Protein AF-A0A453MSU0-F1 (afdb_monomer_lite)

Foldseek 3Di:
DDDDDDDDDDDDDDDDDDDDDDDPPQDQLVVQPDLVSVVVSCVVQLADCVLADPVLSVLLNVVCVVVSHDQCPFAPSPPHNVVSNVLSSVLSVLVVCLVCVVPDPPCDLVNLVVSLVSLVVVVVSPGPCVVSNVSSVVVNLVVLQDDPPPGRPPVNVVVVVVVVVVVVVVVVVVVVVVVVVVVVVVVVVVVVVVVVVVVVVVVVVVVVVVPDDD

Secondary structure (DSSP, 8-state):
----------------------PPP---GGG--SHHHHHHHHHHTT--GGGS-HHHHHHHHHHHHHHTS-TTTTS-TT--HHHHHHHHHHHHHHHHHHHHTTT-TT--HHHHHHHHHHHHHHHHTT---HHHHHHHHHHHHHHHSS-BTTB--HHHHHHHHHHHHHHHHHHHHHHHHHHHHHHHHHHHHHHHHHHHHHHHHHHHHHHHHHTS--

Organism: Aegilops tauschii subsp. strangulata (NCBI:txid200361)

Structure (mmCIF, N/CA/C/O backbone):
data_AF-A0A453MSU0-F1
#
_entry.id   AF-A0A453MSU0-F1
#
loop_
_atom_site.group_PDB
_atom_site.id
_atom_site.type_symbol
_atom_site.label_atom_id
_atom_site.label_alt_id
_atom_site.label_comp_id
_atom_site.label_asym_id
_atom_site.label_entity_id
_atom_site.label_seq_id
_atom_site.pdbx_PDB_ins_code
_atom_site.Cartn_x
_atom_site.Cartn_y
_atom_site.Cartn_z
_atom_site.occupancy
_atom_site.B_iso_or_equiv
_atom_site.auth_seq_id
_atom_site.auth_comp_id
_atom_site.auth_asym_id
_atom_site.auth_atom_id
_atom_site.pdbx_PDB_model_num
ATOM 1 N N . ALA A 1 1 ? 19.421 12.580 -71.630 1.00 36.84 1 ALA A N 1
ATOM 2 C CA . ALA A 1 1 ? 19.281 13.592 -70.571 1.00 36.84 1 ALA A CA 1
ATOM 3 C C . ALA A 1 1 ? 17.806 13.932 -70.443 1.00 36.84 1 ALA A C 1
ATOM 5 O O . ALA A 1 1 ? 17.186 14.171 -71.469 1.00 36.84 1 ALA A O 1
ATOM 6 N N . SER A 1 2 ? 17.332 13.944 -69.198 1.00 42.94 2 SER A N 1
ATOM 7 C CA . SER A 1 2 ? 16.026 14.381 -68.689 1.00 42.94 2 SER A CA 1
ATOM 8 C C . SER A 1 2 ? 14.796 13.513 -68.961 1.00 42.94 2 SER A C 1
ATOM 10 O O . SER A 1 2 ? 14.215 13.534 -70.042 1.00 42.94 2 SER A O 1
ATOM 12 N N . ASP A 1 3 ? 14.384 12.841 -67.887 1.00 42.47 3 ASP A N 1
ATOM 13 C CA . ASP A 1 3 ? 13.002 12.521 -67.536 1.00 42.47 3 ASP A CA 1
ATOM 14 C C . ASP A 1 3 ? 12.136 13.797 -67.4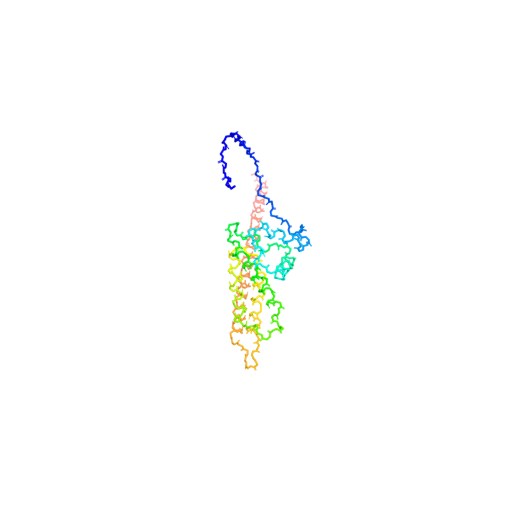83 1.00 42.47 3 ASP A C 1
ATOM 16 O O . ASP A 1 3 ? 12.653 14.873 -67.157 1.00 42.47 3 ASP A O 1
ATOM 20 N N . ASN A 1 4 ? 10.834 13.690 -67.773 1.00 44.12 4 ASN A N 1
ATOM 21 C CA . ASN A 1 4 ? 9.792 13.839 -66.747 1.00 44.12 4 ASN A CA 1
ATOM 22 C C . ASN A 1 4 ? 8.379 13.555 -67.295 1.00 44.12 4 ASN A C 1
ATOM 24 O O . ASN A 1 4 ? 8.027 13.935 -68.412 1.00 44.12 4 ASN A O 1
ATOM 28 N N . ASP A 1 5 ? 7.604 12.921 -66.421 1.00 47.19 5 ASP A N 1
ATOM 29 C CA . ASP A 1 5 ? 6.226 12.457 -66.502 1.00 47.19 5 ASP A CA 1
ATOM 30 C C . ASP A 1 5 ? 5.172 13.501 -66.882 1.00 47.19 5 ASP A C 1
ATOM 32 O O . ASP A 1 5 ? 5.187 14.640 -66.411 1.00 47.19 5 ASP A O 1
ATOM 36 N N . SER A 1 6 ? 4.145 13.030 -67.591 1.00 51.00 6 SER A N 1
ATOM 37 C CA . SER A 1 6 ? 2.760 13.399 -67.297 1.00 51.00 6 SER A CA 1
ATOM 38 C C . SER A 1 6 ? 1.819 12.395 -67.960 1.00 51.00 6 SER A C 1
ATOM 40 O O . SER A 1 6 ? 1.733 12.336 -69.185 1.00 51.00 6 SER A O 1
ATOM 42 N N . ASN A 1 7 ? 1.120 11.594 -67.157 1.00 44.50 7 ASN A N 1
ATOM 43 C CA . ASN A 1 7 ? -0.242 11.218 -67.498 1.00 44.50 7 ASN A CA 1
ATOM 44 C C . ASN A 1 7 ? -1.050 10.895 -66.247 1.00 44.50 7 ASN A C 1
ATOM 46 O O . ASN A 1 7 ? -0.583 10.296 -65.282 1.00 44.50 7 ASN A O 1
ATOM 50 N N . ASP A 1 8 ? -2.268 11.383 -66.332 1.00 42.88 8 ASP A N 1
ATOM 51 C CA . ASP A 1 8 ? -3.233 11.656 -65.293 1.00 42.88 8 ASP A CA 1
ATOM 52 C C . ASP A 1 8 ? -4.366 10.610 -65.362 1.00 42.88 8 ASP A C 1
ATOM 54 O O . ASP A 1 8 ? -4.527 9.937 -66.382 1.00 42.88 8 ASP A O 1
ATOM 58 N N . LEU A 1 9 ? -5.181 10.554 -64.305 1.00 39.19 9 LEU A N 1
ATOM 59 C CA . LEU A 1 9 ? -6.472 9.851 -64.170 1.00 39.19 9 LEU A CA 1
ATOM 60 C C . LEU A 1 9 ? -6.507 8.306 -64.126 1.00 39.19 9 LEU A C 1
ATOM 62 O O . LEU A 1 9 ? -6.313 7.624 -65.126 1.00 39.19 9 LEU A O 1
ATOM 66 N N . PHE A 1 10 ? -7.000 7.760 -63.005 1.00 30.97 10 PHE A N 1
ATOM 67 C CA . PHE A 1 10 ? -8.407 7.324 -62.910 1.00 30.97 10 PHE A CA 1
ATOM 68 C C . PHE A 1 10 ? -8.841 7.093 -61.447 1.00 30.97 10 PHE A C 1
ATOM 70 O O . PHE A 1 10 ? -8.066 6.639 -60.610 1.00 30.97 10 PHE A O 1
ATOM 77 N N . SER A 1 11 ? -10.087 7.477 -61.172 1.00 45.53 11 SER A N 1
ATOM 78 C CA . SER A 1 11 ? -10.782 7.525 -59.879 1.00 45.53 11 SER A CA 1
ATOM 79 C C . SER A 1 11 ? -11.294 6.163 -59.373 1.00 45.53 11 SER A C 1
ATOM 81 O O . SER A 1 11 ? -11.259 5.178 -60.102 1.00 45.53 11 SER A O 1
ATOM 83 N N . GLU A 1 12 ? -11.921 6.223 -58.183 1.00 37.84 12 GLU A N 1
ATOM 84 C CA . GLU A 1 12 ? -12.888 5.278 -57.571 1.00 37.84 12 GLU A CA 1
ATOM 85 C C . GLU A 1 12 ? -12.233 4.262 -56.604 1.00 37.84 12 GLU A C 1
ATOM 87 O O . GLU A 1 12 ? -11.226 3.649 -56.917 1.00 37.84 12 GLU A O 1
ATOM 92 N N . GLU A 1 13 ? -12.646 4.078 -55.345 1.00 33.84 13 GLU A N 1
ATOM 93 C CA . GLU A 1 13 ? -13.989 4.109 -54.765 1.00 33.84 13 GLU A CA 1
ATOM 94 C C . GLU A 1 13 ? -13.905 4.262 -53.227 1.00 33.84 13 GLU A C 1
ATOM 96 O O . GLU A 1 13 ? -13.043 3.681 -52.563 1.00 33.84 13 GLU A O 1
ATOM 101 N N . ALA A 1 14 ? -14.830 5.024 -52.641 1.00 45.12 14 ALA A N 1
ATOM 102 C CA . ALA A 1 14 ? -15.069 5.034 -51.205 1.00 45.12 14 ALA A CA 1
ATOM 103 C C . ALA A 1 14 ? -15.969 3.848 -50.829 1.00 45.12 14 ALA A C 1
ATOM 105 O O . ALA A 1 14 ? -17.118 3.793 -51.260 1.00 45.12 14 ALA A O 1
ATOM 106 N N . VAL A 1 15 ? -15.495 2.952 -49.958 1.00 41.91 15 VAL A N 1
ATOM 107 C CA . VAL A 1 15 ? -16.360 1.987 -49.265 1.00 41.91 15 VAL A CA 1
ATOM 108 C C . VAL A 1 15 ? -16.242 2.192 -47.763 1.00 41.91 15 VAL A C 1
ATOM 110 O O . VAL A 1 15 ? -15.296 1.779 -47.096 1.00 41.91 15 VAL A O 1
ATOM 113 N N . ASN A 1 16 ? -17.265 2.862 -47.247 1.00 46.34 16 ASN A N 1
ATOM 114 C CA . ASN A 1 16 ? -17.670 2.851 -45.856 1.00 46.34 16 ASN A CA 1
ATOM 115 C C . ASN A 1 16 ? -18.012 1.409 -45.437 1.00 46.34 16 ASN A C 1
ATOM 117 O O . ASN A 1 16 ? -18.977 0.831 -45.934 1.00 46.34 16 ASN A O 1
ATOM 121 N N . GLY A 1 17 ? -17.246 0.848 -44.505 1.00 32.44 17 GLY A N 1
ATOM 122 C CA . GLY A 1 17 ? -17.541 -0.419 -43.843 1.00 32.44 17 GLY A CA 1
ATOM 123 C C . GLY A 1 17 ? -17.423 -0.234 -42.340 1.00 32.44 17 GLY A C 1
ATOM 124 O O . GLY A 1 17 ? -16.346 -0.382 -41.771 1.00 32.44 17 GLY A O 1
ATOM 125 N N . GLY A 1 18 ? -18.524 0.148 -41.699 1.00 36.41 18 GLY A N 1
ATOM 126 C CA . GLY A 1 18 ? -18.584 0.202 -40.248 1.00 36.41 18 GLY A CA 1
ATOM 127 C C . GLY A 1 18 ? -18.522 -1.180 -39.584 1.00 36.41 18 GLY A C 1
ATOM 128 O O . GLY A 1 18 ? -18.573 -2.227 -40.228 1.00 36.41 18 GLY A O 1
ATOM 129 N N . ILE A 1 19 ? -18.629 -1.098 -38.255 1.00 37.41 19 ILE A N 1
ATOM 130 C CA . ILE A 1 19 ? -19.132 -2.087 -37.288 1.00 37.41 19 ILE A CA 1
ATOM 131 C C . ILE A 1 19 ? -18.051 -2.800 -36.420 1.00 37.41 19 ILE A C 1
ATOM 133 O O . ILE A 1 19 ? -17.268 -3.618 -36.889 1.00 37.41 19 ILE A O 1
ATOM 137 N N . ARG A 1 20 ? -18.206 -2.570 -35.095 1.00 38.78 20 ARG A N 1
ATOM 138 C CA . ARG A 1 20 ? -17.799 -3.327 -33.872 1.00 38.78 20 ARG A CA 1
ATOM 139 C C . ARG A 1 20 ? -16.424 -3.008 -33.273 1.00 38.78 20 ARG A C 1
ATOM 141 O O . ARG A 1 20 ? -15.405 -3.258 -33.887 1.00 38.78 20 ARG A O 1
ATOM 148 N N . SER A 1 21 ? -16.321 -2.368 -32.103 1.00 47.69 21 SER A N 1
ATOM 149 C CA . SER A 1 21 ? -16.790 -2.767 -30.753 1.00 47.69 21 SER A CA 1
ATOM 150 C C . SER A 1 21 ? -16.050 -3.972 -30.174 1.00 47.69 21 SER A C 1
ATOM 152 O O . SER A 1 21 ? -16.497 -5.100 -30.324 1.00 47.69 21 SER A O 1
ATOM 154 N N . ALA A 1 22 ? -14.982 -3.695 -29.436 1.00 38.97 22 ALA A N 1
ATOM 155 C CA . ALA A 1 22 ? -14.763 -4.085 -28.044 1.00 38.97 22 ALA A CA 1
ATOM 156 C C . ALA A 1 22 ? -13.406 -3.483 -27.671 1.00 38.97 22 ALA A C 1
ATOM 158 O O . ALA A 1 22 ? -12.448 -3.634 -28.423 1.00 38.97 22 ALA A O 1
ATOM 159 N N . ALA A 1 23 ? -13.308 -2.754 -26.558 1.00 47.59 23 ALA A N 1
ATOM 160 C CA . ALA A 1 23 ? -11.991 -2.592 -25.960 1.00 47.59 23 ALA A CA 1
ATOM 161 C C . ALA A 1 23 ? -11.496 -4.015 -25.700 1.00 47.59 23 ALA A C 1
ATOM 163 O O . ALA A 1 23 ? -12.200 -4.756 -25.009 1.00 47.59 23 ALA A O 1
ATOM 164 N N . ASP A 1 24 ? -10.377 -4.405 -26.314 1.00 51.38 24 ASP A N 1
ATOM 165 C CA . ASP A 1 24 ? -9.758 -5.687 -26.001 1.00 51.38 24 ASP A CA 1
ATOM 166 C C . ASP A 1 24 ? -9.676 -5.773 -24.472 1.00 51.38 24 ASP A C 1
ATOM 168 O O . ASP A 1 24 ? -9.248 -4.798 -23.833 1.00 51.38 24 ASP A O 1
ATOM 172 N N . PRO A 1 25 ? -10.184 -6.853 -23.853 1.00 56.47 25 PRO A N 1
ATOM 173 C CA . PRO A 1 25 ? -10.025 -7.014 -22.423 1.00 56.47 25 PRO A CA 1
ATOM 174 C C . PRO A 1 25 ? -8.527 -6.944 -22.135 1.00 56.47 25 PRO A C 1
ATOM 176 O O . PRO A 1 25 ? -7.750 -7.631 -22.801 1.00 56.47 25 PRO A O 1
ATOM 179 N N . ASP A 1 26 ? -8.130 -6.089 -21.182 1.00 63.00 26 ASP A N 1
ATOM 180 C CA . ASP A 1 26 ? -6.733 -6.019 -20.743 1.00 63.00 26 ASP A CA 1
ATOM 181 C C . ASP A 1 26 ? -6.215 -7.450 -20.572 1.00 63.00 26 ASP A C 1
ATOM 183 O O . ASP A 1 26 ? -6.891 -8.250 -19.905 1.00 63.00 26 ASP A O 1
ATOM 187 N N . PRO A 1 27 ? -5.058 -7.793 -21.160 1.00 67.50 27 PRO A N 1
ATOM 188 C CA . PRO A 1 27 ? -4.556 -9.149 -21.097 1.00 67.50 27 PRO A CA 1
ATOM 189 C C . PRO A 1 27 ? -4.430 -9.570 -19.635 1.00 67.50 27 PRO A C 1
ATOM 191 O O . PRO A 1 27 ? -3.875 -8.846 -18.804 1.00 67.50 27 PRO A O 1
ATOM 194 N N . ASP A 1 28 ? -4.959 -10.749 -19.317 1.00 81.31 28 ASP A N 1
ATOM 195 C CA . ASP A 1 28 ? -4.748 -11.356 -18.011 1.00 81.31 28 ASP A CA 1
ATOM 196 C C . ASP A 1 28 ? -3.244 -11.587 -17.807 1.00 81.31 28 ASP A C 1
ATOM 198 O O . ASP A 1 28 ? -2.549 -12.096 -18.693 1.00 81.31 28 ASP A O 1
ATOM 202 N N . PHE A 1 29 ? -2.723 -11.206 -16.640 1.00 84.88 29 PHE A N 1
ATOM 203 C CA . PHE A 1 29 ? -1.304 -11.371 -16.343 1.00 84.88 29 PHE A CA 1
ATOM 204 C C . PHE A 1 29 ? -0.902 -12.853 -16.372 1.00 84.88 29 PHE A C 1
ATOM 206 O O . PHE A 1 29 ? 0.200 -13.179 -16.815 1.00 84.88 29 PHE A O 1
ATOM 213 N N . ASP A 1 30 ? -1.809 -13.761 -16.001 1.00 83.06 30 ASP A N 1
ATOM 214 C CA . ASP A 1 30 ? -1.561 -15.208 -16.014 1.00 83.06 30 ASP A CA 1
ATOM 215 C C . ASP A 1 30 ? -1.368 -15.781 -17.434 1.00 83.06 30 ASP A C 1
ATOM 217 O O . ASP A 1 30 ? -0.721 -16.824 -17.612 1.00 83.06 30 ASP A O 1
ATOM 221 N N . ALA A 1 31 ? -1.842 -15.078 -18.471 1.00 82.12 31 ALA A N 1
ATOM 222 C CA . ALA A 1 31 ? -1.574 -15.422 -19.868 1.00 82.12 31 ALA A CA 1
ATOM 223 C C . ALA A 1 31 ? -0.134 -15.064 -20.296 1.00 82.12 31 ALA A C 1
ATOM 225 O O . ALA A 1 31 ? 0.406 -15.630 -21.251 1.00 82.12 31 ALA A O 1
ATOM 226 N N . VAL A 1 32 ? 0.537 -14.169 -19.566 1.00 84.88 32 VAL A N 1
ATOM 227 C CA . VAL A 1 32 ? 1.852 -13.618 -19.909 1.00 84.88 32 VAL A CA 1
ATOM 228 C C . VAL A 1 32 ? 2.958 -14.316 -19.116 1.00 84.88 32 VAL A C 1
ATOM 230 O O . VAL A 1 32 ? 3.567 -13.778 -18.196 1.00 84.88 32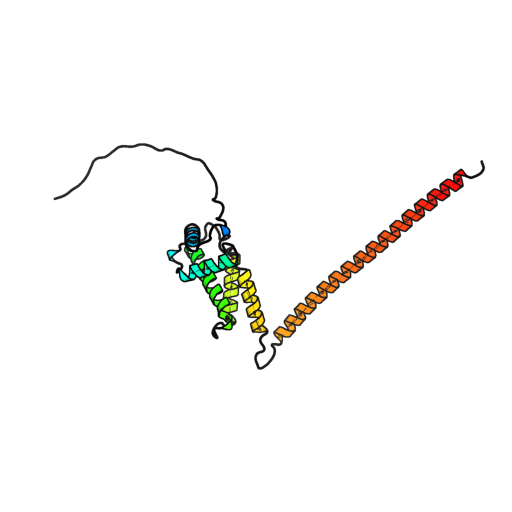 VAL A O 1
ATOM 233 N N . LYS A 1 33 ? 3.259 -15.556 -19.516 1.00 83.56 33 LYS A N 1
ATOM 234 C CA . LYS A 1 33 ? 4.210 -16.435 -18.802 1.00 83.56 33 LYS A CA 1
ATOM 235 C C . LYS A 1 33 ? 5.688 -16.184 -19.107 1.00 83.56 33 LYS A C 1
ATOM 237 O O . LYS A 1 33 ? 6.561 -16.761 -18.462 1.00 83.56 33 LYS A O 1
ATOM 242 N N . THR A 1 34 ? 5.994 -15.383 -20.127 1.00 89.38 34 THR A N 1
ATOM 243 C CA . THR A 1 34 ? 7.373 -15.155 -20.574 1.00 89.38 34 THR A CA 1
ATOM 244 C C . THR A 1 34 ? 7.683 -13.674 -20.648 1.00 89.38 34 THR A C 1
ATOM 246 O O . THR A 1 34 ? 6.832 -12.864 -21.007 1.00 89.38 34 THR A O 1
ATOM 249 N N . PHE A 1 35 ? 8.945 -13.320 -20.405 1.00 89.12 35 PHE A N 1
ATOM 250 C CA . PHE A 1 35 ? 9.399 -11.944 -20.579 1.00 89.12 35 PHE A CA 1
ATOM 251 C C . PHE A 1 35 ? 9.221 -11.437 -22.011 1.00 89.12 35 PHE A C 1
ATOM 253 O O . PHE A 1 35 ? 8.934 -10.264 -22.203 1.00 89.12 35 PHE A O 1
ATOM 260 N N . ARG A 1 36 ? 9.338 -12.312 -23.020 1.00 87.62 36 ARG A N 1
ATOM 261 C CA . ARG A 1 36 ? 9.064 -11.940 -24.413 1.00 87.62 36 ARG A CA 1
ATOM 262 C C . ARG A 1 36 ? 7.601 -11.535 -24.606 1.00 87.62 36 ARG A C 1
ATOM 264 O O . ARG A 1 36 ? 7.358 -10.488 -25.185 1.00 87.62 36 ARG A O 1
ATOM 271 N N . ALA A 1 37 ? 6.658 -12.325 -24.087 1.00 86.56 37 ALA A N 1
ATOM 272 C CA . ALA A 1 37 ? 5.233 -11.994 -24.140 1.00 86.56 37 ALA A CA 1
ATOM 273 C C . ALA A 1 37 ? 4.923 -10.705 -23.363 1.00 86.56 37 ALA A C 1
ATOM 275 O O . ALA A 1 37 ? 4.197 -9.847 -23.851 1.00 86.56 37 ALA A O 1
ATOM 276 N N . PHE A 1 38 ? 5.538 -10.533 -22.189 1.00 87.62 38 PHE A N 1
ATOM 277 C CA . PHE A 1 38 ? 5.406 -9.314 -21.393 1.00 87.62 38 PHE A CA 1
ATOM 278 C C . PHE A 1 38 ? 5.865 -8.083 -22.162 1.00 87.62 38 PHE A C 1
ATOM 280 O O . PHE A 1 38 ? 5.201 -7.052 -22.150 1.00 87.62 38 PHE A O 1
ATOM 287 N N . LYS A 1 39 ? 6.988 -8.216 -22.865 1.00 83.94 39 LYS A N 1
ATOM 288 C CA . LYS A 1 39 ? 7.554 -7.160 -23.686 1.00 83.94 39 LYS A CA 1
ATOM 289 C C . LYS A 1 39 ? 6.568 -6.706 -24.766 1.00 83.94 39 LYS A C 1
ATOM 291 O O . LYS A 1 39 ? 6.335 -5.514 -24.889 1.00 83.94 39 LYS A O 1
ATOM 296 N N . THR A 1 40 ? 5.927 -7.652 -25.453 1.00 81.81 40 THR A N 1
ATOM 297 C CA . THR A 1 40 ? 4.890 -7.365 -26.456 1.00 81.81 40 THR A CA 1
ATOM 298 C C . THR A 1 40 ? 3.672 -6.660 -25.858 1.00 81.81 40 THR A C 1
ATOM 300 O O . THR A 1 40 ? 3.172 -5.719 -26.461 1.00 81.81 40 THR A O 1
ATOM 303 N N . VAL A 1 41 ? 3.219 -7.065 -24.665 1.00 81.25 41 VAL A N 1
ATOM 304 C CA . VAL A 1 41 ? 2.083 -6.413 -23.989 1.00 81.25 41 VAL A CA 1
ATOM 305 C C . VAL A 1 41 ? 2.415 -4.975 -23.600 1.00 81.25 41 VAL A C 1
ATOM 307 O O . VAL A 1 41 ? 1.615 -4.074 -23.844 1.00 81.25 41 VAL A O 1
ATOM 310 N N . VAL A 1 42 ? 3.606 -4.738 -23.049 1.00 76.06 42 VAL A N 1
ATOM 311 C CA . VAL A 1 42 ? 4.081 -3.385 -22.729 1.00 76.06 42 VAL A CA 1
ATOM 312 C C . VAL A 1 42 ? 4.208 -2.535 -23.997 1.00 76.06 42 VAL A C 1
ATOM 314 O O . VAL A 1 42 ? 3.731 -1.406 -23.999 1.00 76.06 42 VAL A O 1
ATOM 317 N N . ASP A 1 43 ? 4.750 -3.093 -25.085 1.00 67.12 43 ASP A N 1
ATOM 318 C CA . ASP A 1 43 ? 4.863 -2.416 -26.388 1.00 67.12 43 ASP A CA 1
ATOM 319 C C . ASP A 1 43 ? 3.490 -2.009 -26.955 1.00 67.12 43 ASP A C 1
ATOM 321 O O . ASP A 1 43 ? 3.352 -0.941 -27.547 1.00 67.12 43 ASP A O 1
ATOM 325 N N . SER A 1 44 ? 2.456 -2.836 -26.762 1.00 64.38 44 SER A N 1
ATOM 326 C CA . SER A 1 44 ? 1.081 -2.504 -27.164 1.00 64.38 44 SER A CA 1
ATOM 327 C C . SER A 1 44 ? 0.378 -1.518 -26.220 1.00 64.38 44 SER A C 1
ATOM 329 O O . SER A 1 44 ? -0.644 -0.939 -26.584 1.00 64.38 44 SER A O 1
ATOM 331 N N . SER A 1 45 ? 0.913 -1.307 -25.016 1.00 63.06 45 SER A N 1
ATOM 332 C CA . SER A 1 45 ? 0.278 -0.540 -23.941 1.00 63.06 45 SER A CA 1
ATOM 333 C C . SER A 1 45 ? 0.828 0.882 -23.860 1.00 63.06 45 SER A C 1
ATOM 335 O O . SER A 1 45 ? 1.400 1.242 -22.847 1.00 63.06 45 SER A O 1
ATOM 337 N N . VAL A 1 46 ? 0.694 1.710 -24.903 1.00 60.47 46 VAL A N 1
ATOM 338 C CA . VAL A 1 46 ? 1.047 3.159 -24.882 1.00 60.47 46 VAL A CA 1
ATOM 339 C C . VAL A 1 46 ? 2.504 3.467 -24.445 1.00 60.47 46 VAL A C 1
ATOM 341 O O . VAL A 1 46 ? 2.866 4.625 -24.298 1.00 60.47 46 VAL A O 1
ATOM 344 N N . ILE A 1 47 ? 3.377 2.476 -24.241 1.00 66.75 47 ILE A N 1
ATOM 345 C CA . ILE A 1 47 ? 4.720 2.633 -23.667 1.00 66.75 47 ILE A CA 1
ATOM 346 C C . ILE A 1 47 ? 5.742 2.466 -24.787 1.00 66.75 47 ILE A C 1
ATOM 348 O O . ILE A 1 47 ? 5.805 1.424 -25.437 1.00 66.75 47 ILE A O 1
ATOM 352 N N . ASP A 1 48 ? 6.588 3.477 -24.993 1.00 68.94 48 ASP A N 1
ATOM 353 C CA . ASP A 1 48 ? 7.702 3.364 -25.932 1.00 68.94 48 ASP A CA 1
ATOM 354 C C . ASP A 1 48 ? 8.876 2.625 -25.277 1.00 68.94 48 ASP A C 1
ATOM 356 O O . ASP A 1 48 ? 9.743 3.204 -24.616 1.00 68.94 48 ASP A O 1
ATOM 360 N N . ARG A 1 49 ? 8.933 1.306 -25.478 1.00 66.44 49 ARG A N 1
ATOM 361 C CA . ARG A 1 49 ? 9.992 0.453 -24.922 1.00 66.44 49 ARG A CA 1
ATOM 362 C C . ARG A 1 49 ? 11.393 0.832 -25.383 1.00 66.44 49 ARG A C 1
ATOM 364 O O . ARG A 1 49 ? 12.349 0.476 -24.696 1.00 66.44 49 ARG A O 1
ATOM 371 N N . LYS A 1 50 ? 11.569 1.556 -26.496 1.00 69.00 50 LYS A N 1
ATOM 372 C CA . LYS A 1 50 ? 12.911 2.006 -26.919 1.00 69.00 50 LYS A CA 1
ATOM 373 C C . LYS A 1 50 ? 13.603 2.839 -25.838 1.00 69.00 50 LYS A C 1
ATOM 375 O O . LYS A 1 50 ? 14.825 2.943 -25.840 1.00 69.00 50 LYS A O 1
ATOM 380 N N . LEU A 1 51 ? 12.826 3.378 -24.905 1.00 72.00 51 LEU A N 1
ATOM 381 C CA . LEU A 1 51 ? 13.285 4.221 -23.820 1.00 72.00 51 LEU A CA 1
ATOM 382 C C . LEU A 1 51 ? 13.589 3.446 -22.515 1.00 72.00 51 LEU A C 1
ATOM 384 O O . LEU A 1 51 ? 14.253 4.003 -21.644 1.00 72.00 51 LEU A O 1
ATOM 388 N N . VAL A 1 52 ? 13.181 2.170 -22.363 1.00 79.19 52 VAL A N 1
ATOM 389 C CA . VAL A 1 52 ? 13.521 1.337 -21.183 1.00 79.19 52 VAL A CA 1
ATOM 390 C C . VAL A 1 52 ? 14.567 0.273 -21.536 1.00 79.19 52 VAL A C 1
ATOM 392 O O . VAL A 1 52 ? 14.275 -0.645 -22.304 1.00 79.19 52 VAL A O 1
ATOM 395 N N . PRO A 1 53 ? 15.757 0.283 -20.907 1.00 85.94 53 PRO A N 1
ATOM 396 C CA . PRO A 1 53 ? 16.725 -0.796 -21.064 1.00 85.94 53 PRO A CA 1
ATOM 397 C C . PRO A 1 53 ? 16.164 -2.161 -20.637 1.00 85.94 53 PRO A C 1
ATOM 399 O O . PRO A 1 53 ? 15.553 -2.296 -19.573 1.00 85.94 53 PRO A O 1
ATOM 402 N N . ASP A 1 54 ? 16.471 -3.211 -21.403 1.00 87.44 54 ASP A N 1
ATOM 403 C CA . ASP A 1 54 ? 15.965 -4.578 -21.192 1.00 87.44 54 ASP A CA 1
ATOM 404 C C . ASP A 1 54 ? 16.156 -5.096 -19.760 1.00 87.44 54 ASP A C 1
ATOM 406 O O . ASP A 1 54 ? 15.284 -5.757 -19.198 1.00 87.44 54 ASP A O 1
ATOM 410 N N . HIS A 1 55 ? 17.285 -4.764 -19.136 1.00 88.06 55 HIS A N 1
ATOM 411 C CA . HIS A 1 55 ? 17.591 -5.187 -17.776 1.00 88.06 55 HIS A CA 1
ATOM 412 C C . HIS A 1 55 ? 16.693 -4.509 -16.719 1.00 88.06 55 HIS A C 1
ATOM 414 O O . HIS A 1 55 ? 16.432 -5.104 -15.672 1.00 88.06 55 HIS A O 1
ATOM 420 N N . GLN A 1 56 ? 16.218 -3.281 -16.963 1.00 88.50 56 GLN A N 1
ATOM 421 C CA . GLN A 1 56 ? 15.249 -2.598 -16.097 1.00 88.50 56 GLN A CA 1
ATOM 422 C C . GLN A 1 56 ? 13.852 -3.169 -16.324 1.00 88.50 56 GLN A C 1
ATOM 424 O O . GLN A 1 56 ? 13.173 -3.528 -15.362 1.00 88.50 56 GLN A O 1
ATOM 429 N N . LEU A 1 57 ? 13.473 -3.371 -17.588 1.00 90.12 57 LEU A N 1
ATOM 430 C CA . LEU A 1 57 ? 12.192 -3.972 -17.942 1.00 90.12 57 LEU A CA 1
ATOM 431 C C . LEU A 1 57 ? 12.064 -5.403 -17.402 1.00 90.12 57 LEU A C 1
ATOM 433 O O . LEU A 1 57 ? 11.004 -5.798 -16.929 1.00 90.12 57 LEU A O 1
ATOM 437 N N . TRP A 1 58 ? 13.156 -6.169 -17.387 1.00 91.88 58 TRP A N 1
ATOM 438 C CA . TRP A 1 58 ? 13.215 -7.494 -16.769 1.00 91.88 58 TRP A CA 1
ATOM 439 C C . TRP A 1 58 ? 12.957 -7.449 -15.259 1.00 91.88 58 TRP A C 1
ATOM 441 O O . TRP A 1 58 ? 12.242 -8.295 -14.721 1.00 91.88 58 TRP A O 1
ATOM 451 N N . ARG A 1 59 ? 13.499 -6.451 -14.548 1.00 93.75 59 ARG A N 1
ATOM 452 C CA . ARG A 1 59 ? 13.205 -6.261 -13.115 1.00 93.75 59 ARG A CA 1
ATOM 453 C C . ARG A 1 59 ? 11.745 -5.900 -12.898 1.00 93.75 59 ARG A C 1
ATOM 455 O O . ARG A 1 59 ? 11.127 -6.441 -11.983 1.00 93.75 59 ARG A O 1
ATOM 462 N N . TYR A 1 60 ? 11.207 -5.028 -13.743 1.00 94.50 60 TYR A N 1
ATOM 463 C CA . TYR A 1 60 ? 9.805 -4.646 -13.697 1.00 94.50 60 TYR A CA 1
ATOM 464 C C . TYR A 1 60 ? 8.878 -5.837 -13.977 1.00 94.50 60 TYR A C 1
ATOM 466 O O . TYR A 1 60 ? 7.928 -6.060 -13.232 1.00 94.50 60 TYR A O 1
ATOM 474 N N . TYR A 1 61 ? 9.212 -6.681 -14.957 1.00 93.38 61 TYR A N 1
ATOM 475 C CA . TYR A 1 61 ? 8.521 -7.944 -15.220 1.00 93.38 61 TYR A CA 1
ATOM 476 C C . TYR A 1 61 ? 8.504 -8.852 -13.985 1.00 93.38 61 TYR A C 1
ATOM 478 O O . TYR A 1 61 ? 7.441 -9.312 -13.573 1.00 93.38 61 TYR A O 1
ATOM 486 N N . LYS A 1 62 ? 9.656 -9.063 -13.331 1.00 94.50 62 LYS A N 1
ATOM 487 C CA . LYS A 1 62 ? 9.713 -9.844 -12.081 1.00 94.50 62 LYS A CA 1
ATOM 488 C C . LYS A 1 62 ? 8.861 -9.234 -10.972 1.00 94.50 62 LYS A C 1
ATOM 490 O O . LYS A 1 62 ? 8.286 -9.965 -10.172 1.00 94.50 62 LYS A O 1
ATOM 495 N N . LEU A 1 63 ? 8.815 -7.907 -10.891 1.00 94.75 63 LEU A N 1
ATOM 496 C CA . LEU A 1 63 ? 8.016 -7.193 -9.903 1.00 94.75 63 LEU A CA 1
ATOM 497 C C . LEU A 1 63 ? 6.513 -7.397 -10.147 1.00 94.75 63 LEU A C 1
ATOM 499 O O . LEU A 1 63 ? 5.801 -7.761 -9.215 1.00 94.75 63 LEU A O 1
ATOM 503 N N . CYS A 1 64 ? 6.062 -7.263 -11.397 1.00 94.06 64 CYS A N 1
ATOM 504 C CA . CYS A 1 64 ? 4.697 -7.594 -11.810 1.00 94.06 64 CYS A CA 1
ATOM 505 C C . CYS A 1 64 ? 4.370 -9.064 -11.502 1.00 94.06 64 CYS A C 1
ATOM 507 O O . CYS A 1 64 ? 3.327 -9.363 -10.928 1.00 94.06 64 CYS A O 1
ATOM 509 N N . GLY A 1 65 ? 5.309 -9.976 -11.782 1.00 92.06 65 GLY A N 1
ATOM 510 C CA . GLY A 1 65 ? 5.180 -11.406 -11.493 1.00 92.06 65 GLY A CA 1
ATOM 511 C C . GLY A 1 65 ? 5.015 -11.721 -10.009 1.00 92.06 65 GLY A C 1
ATOM 512 O O . GLY A 1 65 ? 4.162 -12.524 -9.645 1.00 92.06 65 GLY A O 1
ATOM 513 N N . ALA A 1 66 ? 5.759 -11.039 -9.136 1.00 91.56 66 ALA A N 1
ATOM 514 C CA . ALA A 1 66 ? 5.611 -11.185 -7.688 1.00 91.56 66 ALA A CA 1
ATOM 515 C C . ALA A 1 66 ? 4.225 -10.741 -7.188 1.00 91.56 66 ALA A C 1
ATOM 517 O O . ALA A 1 66 ? 3.744 -11.254 -6.179 1.00 91.56 66 ALA A O 1
ATOM 518 N N . ARG A 1 67 ? 3.578 -9.806 -7.895 1.00 92.19 67 ARG A N 1
ATOM 519 C CA . ARG A 1 67 ? 2.220 -9.340 -7.590 1.00 92.19 67 ARG A CA 1
ATOM 520 C C . ARG A 1 67 ? 1.130 -10.072 -8.380 1.00 92.19 67 ARG A C 1
ATOM 522 O O . ARG A 1 67 ? -0.041 -9.894 -8.060 1.00 92.19 67 ARG A O 1
ATOM 529 N N . LYS A 1 68 ? 1.514 -10.892 -9.365 1.00 91.88 68 LYS A N 1
ATOM 530 C CA . LYS A 1 68 ? 0.631 -11.503 -10.372 1.00 91.88 68 LYS A CA 1
ATOM 531 C C . LYS A 1 68 ? -0.269 -10.471 -11.066 1.00 91.88 68 LYS A C 1
ATOM 533 O O . LYS A 1 68 ? -1.452 -10.707 -11.274 1.00 91.88 68 LYS A O 1
ATOM 538 N N . ALA A 1 69 ? 0.274 -9.290 -11.358 1.00 91.69 69 ALA A N 1
ATOM 539 C CA . ALA A 1 69 ? -0.490 -8.195 -11.947 1.00 91.69 69 ALA A CA 1
ATOM 540 C C . ALA A 1 69 ? 0.403 -7.217 -12.717 1.00 91.69 69 ALA A C 1
ATOM 542 O O . ALA A 1 69 ? 1.545 -6.961 -12.329 1.00 91.69 69 ALA A O 1
ATOM 543 N N . PHE A 1 70 ? -0.151 -6.597 -13.761 1.00 91.62 70 PHE A N 1
ATOM 544 C CA . PHE A 1 70 ? 0.450 -5.430 -14.404 1.00 91.62 70 PHE A CA 1
ATOM 545 C C . PHE A 1 70 ? 0.305 -4.206 -13.503 1.00 91.62 70 PHE A C 1
ATOM 547 O O . PHE A 1 70 ? -0.797 -3.688 -13.317 1.00 91.62 70 PHE A O 1
ATOM 554 N N . LEU A 1 71 ? 1.418 -3.710 -12.962 1.00 94.12 71 LEU A N 1
ATOM 555 C CA . LEU A 1 71 ? 1.362 -2.585 -12.021 1.00 94.12 71 LEU A CA 1
ATOM 556 C C . LEU A 1 71 ? 0.933 -1.271 -12.688 1.00 94.12 71 LEU A C 1
ATOM 558 O O . LEU A 1 71 ? 0.478 -0.367 -12.000 1.00 94.12 71 LEU A O 1
ATOM 562 N N . HIS A 1 72 ? 1.048 -1.172 -14.012 1.00 92.12 72 HIS A N 1
ATOM 563 C CA . HIS A 1 72 ? 0.650 -0.008 -14.806 1.00 92.12 72 HIS A CA 1
ATOM 564 C C . HIS A 1 72 ? -0.790 -0.075 -15.335 1.00 92.12 72 HIS A C 1
ATOM 566 O O . HIS A 1 72 ? -1.204 0.808 -16.079 1.00 92.12 72 HIS A O 1
ATOM 572 N N . ARG A 1 73 ? -1.578 -1.093 -14.962 1.00 89.50 73 ARG A N 1
ATOM 573 C CA . ARG A 1 73 ? -2.909 -1.336 -15.548 1.00 89.50 73 ARG A CA 1
ATOM 574 C C . ARG A 1 73 ? -3.882 -0.158 -15.418 1.00 89.50 73 ARG A C 1
ATOM 576 O O . ARG A 1 73 ? -4.739 0.015 -16.273 1.00 89.50 73 ARG A O 1
ATOM 583 N N . ARG A 1 74 ? -3.783 0.634 -14.345 1.00 91.19 74 ARG A N 1
ATOM 584 C CA . ARG A 1 74 ? -4.677 1.782 -14.112 1.00 91.19 74 ARG A CA 1
ATOM 585 C C . ARG A 1 74 ? -4.050 3.126 -14.489 1.00 91.19 74 ARG A C 1
ATOM 587 O O . ARG A 1 74 ? -4.612 4.157 -14.129 1.00 91.19 74 ARG A O 1
ATOM 594 N N . LEU A 1 75 ? -2.920 3.133 -15.204 1.00 90.56 75 LEU A N 1
ATOM 595 C CA . LEU A 1 75 ? -2.422 4.367 -15.807 1.00 90.56 75 LEU A CA 1
ATOM 596 C C . LEU A 1 75 ? -3.469 4.927 -16.793 1.00 90.56 75 LEU A C 1
ATOM 598 O O . LEU A 1 75 ? -4.162 4.152 -17.461 1.00 90.56 75 LEU A O 1
ATOM 602 N N . PRO A 1 76 ? -3.597 6.260 -16.925 1.00 89.31 76 PRO A N 1
ATOM 603 C CA . PRO A 1 76 ? -4.503 6.864 -17.890 1.00 89.31 76 PRO A CA 1
ATOM 604 C C . PRO A 1 76 ? -4.207 6.376 -19.309 1.00 89.31 76 PRO A C 1
ATOM 606 O O . PRO A 1 76 ? -3.070 6.438 -19.762 1.00 89.31 76 PRO A O 1
ATOM 609 N N . LYS A 1 77 ? -5.239 5.964 -20.053 1.00 83.88 77 LYS A N 1
ATOM 610 C CA . LYS A 1 77 ? -5.088 5.456 -21.433 1.00 83.88 77 LYS A CA 1
ATOM 611 C C . LYS A 1 77 ? -4.412 6.443 -22.397 1.00 83.88 77 LYS A C 1
ATOM 613 O O . LYS A 1 77 ? -3.871 6.030 -23.410 1.00 83.88 77 LYS A O 1
ATOM 618 N N . HIS A 1 78 ? -4.474 7.738 -22.093 1.00 84.38 78 HIS A N 1
ATOM 619 C CA . HIS A 1 78 ? -3.901 8.830 -22.885 1.00 84.38 78 HIS A CA 1
ATOM 620 C C . HIS A 1 78 ? -2.658 9.448 -22.224 1.00 84.38 78 HIS A C 1
ATOM 622 O O . HIS A 1 78 ? -2.276 10.571 -22.553 1.00 84.38 78 HIS A O 1
ATOM 628 N N . ILE A 1 79 ? -2.042 8.755 -21.259 1.00 87.69 79 ILE A N 1
ATOM 629 C CA . ILE A 1 79 ? -0.780 9.198 -20.671 1.00 87.69 79 ILE A CA 1
ATOM 630 C C . ILE A 1 79 ? 0.291 9.316 -21.759 1.00 87.69 79 ILE A C 1
ATOM 632 O O . ILE A 1 79 ? 0.351 8.514 -22.690 1.00 87.69 79 ILE A O 1
ATOM 636 N N . ASN A 1 80 ? 1.159 10.317 -21.634 1.00 88.19 80 ASN A N 1
ATOM 637 C CA . ASN A 1 80 ? 2.297 10.454 -22.530 1.00 88.19 80 ASN A CA 1
ATOM 638 C C . ASN A 1 80 ? 3.190 9.184 -22.467 1.00 88.19 80 ASN A C 1
ATOM 640 O O . ASN A 1 80 ? 3.604 8.802 -21.366 1.00 88.19 80 ASN A O 1
ATOM 644 N N . PRO A 1 81 ? 3.533 8.554 -23.610 1.00 85.38 81 PRO A N 1
ATOM 645 C CA . PRO A 1 81 ? 4.344 7.332 -23.648 1.00 85.38 81 PRO A CA 1
ATOM 646 C C . PRO A 1 81 ? 5.703 7.439 -22.955 1.00 85.38 81 PRO A C 1
ATOM 648 O O . PRO A 1 81 ? 6.137 6.505 -22.276 1.00 85.38 81 PRO A O 1
ATOM 651 N N . THR A 1 82 ? 6.368 8.588 -23.084 1.00 88.25 82 THR A N 1
ATOM 652 C CA . THR A 1 82 ? 7.650 8.871 -22.428 1.00 88.25 82 THR A CA 1
ATOM 653 C C . THR A 1 82 ? 7.480 8.944 -20.915 1.00 88.25 82 THR A C 1
ATOM 655 O O . THR A 1 82 ? 8.301 8.402 -20.178 1.00 88.25 82 THR A O 1
ATOM 658 N N . LEU A 1 83 ? 6.389 9.548 -20.432 1.00 90.75 83 LEU A N 1
ATOM 659 C CA . LEU A 1 83 ? 6.082 9.585 -19.003 1.00 90.75 83 LEU A CA 1
ATOM 660 C C . LEU A 1 83 ? 5.793 8.182 -18.453 1.00 90.75 83 LEU A C 1
ATOM 662 O O . LEU A 1 83 ? 6.382 7.800 -17.447 1.00 90.75 83 LEU A O 1
ATOM 666 N N . ALA A 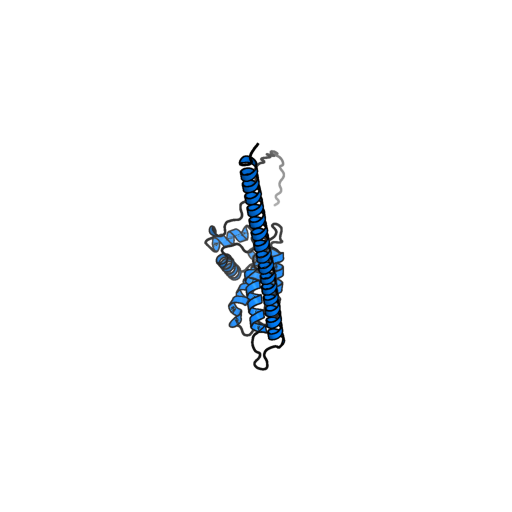1 84 ? 4.941 7.394 -19.117 1.00 90.25 84 ALA A N 1
ATOM 667 C CA . ALA A 1 84 ? 4.635 6.023 -18.691 1.00 90.25 84 ALA A CA 1
ATOM 668 C C . ALA A 1 84 ? 5.894 5.146 -18.633 1.00 90.25 84 ALA A C 1
ATOM 670 O O . ALA A 1 84 ? 6.123 4.419 -17.665 1.00 90.25 84 ALA A O 1
ATOM 671 N N . THR A 1 85 ? 6.753 5.282 -19.642 1.00 89.50 85 THR A N 1
ATOM 672 C CA . THR A 1 85 ? 8.081 4.668 -19.683 1.00 89.50 85 THR A CA 1
ATOM 673 C C . THR A 1 85 ? 8.923 5.077 -18.475 1.00 89.50 85 THR A C 1
ATOM 675 O O . THR A 1 85 ? 9.455 4.209 -17.780 1.00 89.50 85 THR A O 1
ATOM 678 N N . GLY A 1 86 ? 9.035 6.382 -18.208 1.00 92.25 86 GLY A N 1
ATOM 679 C CA . GLY A 1 86 ? 9.801 6.912 -17.081 1.00 92.25 86 GLY A CA 1
ATOM 680 C C . GLY A 1 86 ? 9.303 6.370 -15.743 1.00 92.25 86 GLY A C 1
ATOM 681 O O . GLY A 1 86 ? 10.098 5.904 -14.935 1.00 92.25 86 GLY A O 1
ATOM 682 N N . VAL A 1 87 ? 7.984 6.323 -15.545 1.00 94.50 87 VAL A N 1
ATOM 683 C CA . VAL A 1 87 ? 7.347 5.769 -14.339 1.00 94.50 87 VAL A CA 1
ATOM 684 C C . VAL A 1 87 ? 7.682 4.286 -14.159 1.00 94.50 87 VAL A C 1
ATOM 686 O O . VAL A 1 87 ? 8.001 3.851 -13.052 1.00 94.50 87 VAL A O 1
ATOM 689 N N . ILE A 1 88 ? 7.655 3.493 -15.232 1.00 92.88 88 ILE A N 1
ATOM 690 C CA . ILE A 1 88 ? 8.003 2.065 -15.195 1.00 92.88 88 ILE A CA 1
ATOM 691 C C . ILE A 1 88 ? 9.484 1.855 -14.875 1.00 92.88 88 ILE A C 1
ATOM 693 O O . ILE A 1 88 ? 9.818 1.029 -14.018 1.00 92.88 88 ILE A O 1
ATOM 697 N N . ALA A 1 89 ? 10.363 2.596 -15.549 1.00 93.00 89 ALA A N 1
ATOM 698 C CA . ALA A 1 89 ? 11.803 2.544 -15.333 1.00 93.00 89 ALA A CA 1
ATOM 699 C C . ALA A 1 89 ? 12.155 2.921 -13.886 1.00 93.00 89 ALA A C 1
ATOM 701 O O . ALA A 1 89 ? 12.860 2.174 -13.202 1.00 93.00 89 ALA A O 1
ATOM 702 N N . GLU A 1 90 ? 11.579 4.014 -13.387 1.00 96.12 90 GLU A N 1
ATOM 703 C CA . GLU A 1 90 ? 11.803 4.499 -12.028 1.00 96.12 90 GLU A CA 1
ATOM 704 C C . GLU A 1 90 ? 11.238 3.530 -10.984 1.00 96.12 90 GLU A C 1
ATOM 706 O O . GLU A 1 90 ? 11.927 3.173 -10.032 1.00 96.12 90 GLU A O 1
ATOM 711 N N . THR A 1 91 ? 10.046 2.966 -11.211 1.00 96.81 91 THR A N 1
ATOM 712 C CA . THR A 1 91 ? 9.490 1.906 -10.348 1.00 96.81 91 THR A CA 1
ATOM 713 C C . THR A 1 91 ? 10.439 0.704 -10.261 1.00 96.81 91 THR A C 1
ATOM 715 O O . THR A 1 91 ? 10.662 0.146 -9.183 1.00 96.81 91 THR A O 1
ATOM 718 N N . ALA A 1 92 ? 11.042 0.295 -11.381 1.00 95.00 92 ALA A N 1
ATOM 719 C CA . ALA A 1 92 ? 12.017 -0.793 -11.408 1.00 95.00 92 ALA A CA 1
ATOM 720 C C . ALA A 1 92 ? 13.328 -0.435 -10.684 1.00 95.00 92 ALA A C 1
AT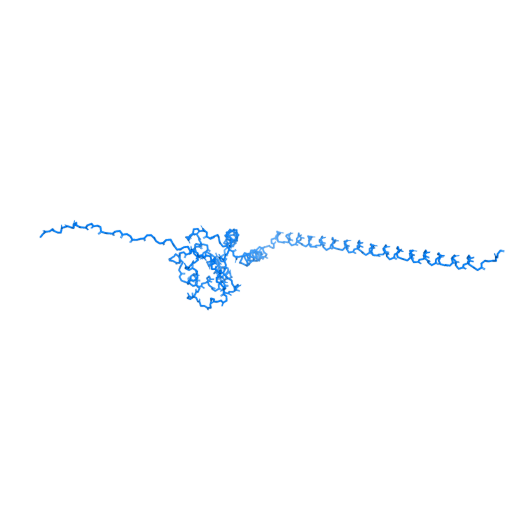OM 722 O O . ALA A 1 92 ? 13.936 -1.310 -10.053 1.00 95.00 92 ALA A O 1
ATOM 723 N N . SER A 1 93 ? 13.759 0.826 -10.781 1.00 94.81 93 SER A N 1
ATOM 724 C CA . SER A 1 93 ? 14.933 1.374 -10.097 1.00 94.81 93 SER A CA 1
ATOM 725 C C . SER A 1 93 ? 14.732 1.390 -8.582 1.00 94.81 93 SER A C 1
ATOM 727 O O . SER A 1 93 ? 15.507 0.764 -7.858 1.00 94.81 93 SER A O 1
ATOM 729 N N . ILE A 1 94 ? 13.622 1.960 -8.107 1.00 95.62 94 ILE A N 1
ATOM 730 C CA . ILE A 1 94 ? 13.246 1.990 -6.688 1.00 95.62 94 ILE A CA 1
ATOM 731 C C . ILE A 1 94 ? 13.115 0.566 -6.137 1.00 95.62 94 ILE A C 1
ATOM 733 O O . ILE A 1 94 ? 13.658 0.250 -5.082 1.00 95.62 94 ILE A O 1
ATOM 737 N N . ALA A 1 95 ? 12.475 -0.353 -6.869 1.00 95.12 95 ALA A N 1
ATOM 738 C CA . ALA A 1 95 ? 12.363 -1.748 -6.439 1.00 95.12 95 ALA A CA 1
ATOM 739 C C . ALA A 1 95 ? 13.726 -2.443 -6.291 1.00 95.12 95 ALA A C 1
ATOM 741 O O . ALA A 1 95 ? 13.870 -3.350 -5.467 1.00 95.12 95 ALA A O 1
ATOM 742 N N . LYS A 1 96 ? 14.720 -2.061 -7.101 1.00 92.75 96 LYS A N 1
ATOM 743 C CA . LYS A 1 96 ? 16.105 -2.517 -6.939 1.00 92.75 96 LYS A CA 1
ATOM 744 C C . LYS A 1 96 ? 16.728 -1.876 -5.698 1.00 92.75 96 LYS A C 1
ATOM 746 O O . LYS A 1 96 ? 17.279 -2.615 -4.891 1.00 92.75 96 LYS A O 1
ATOM 751 N N . GLY A 1 97 ? 16.597 -0.560 -5.539 1.00 91.75 97 GLY A N 1
ATOM 752 C CA . GLY A 1 97 ? 17.107 0.192 -4.390 1.00 91.75 97 GLY A CA 1
ATOM 753 C C . GLY A 1 97 ? 16.628 -0.382 -3.057 1.00 91.75 97 GLY A C 1
ATOM 754 O O . GLY A 1 97 ? 17.446 -0.789 -2.240 1.00 91.75 97 GLY A O 1
ATOM 755 N N . ILE A 1 98 ? 15.314 -0.563 -2.898 1.00 91.75 98 ILE A N 1
ATOM 756 C CA . ILE A 1 98 ? 14.701 -1.159 -1.698 1.00 91.75 98 ILE A CA 1
ATOM 757 C C . ILE A 1 98 ? 15.267 -2.557 -1.408 1.00 91.75 98 ILE A C 1
ATOM 759 O O . ILE A 1 98 ? 15.547 -2.893 -0.262 1.00 91.75 98 ILE A O 1
ATOM 763 N N . ARG A 1 99 ? 15.447 -3.401 -2.433 1.00 89.88 99 ARG A N 1
ATOM 764 C CA . ARG A 1 99 ? 15.987 -4.763 -2.252 1.00 89.88 99 ARG A CA 1
ATOM 765 C C . ARG A 1 99 ? 17.467 -4.782 -1.878 1.00 89.88 99 ARG A C 1
ATOM 767 O O . ARG A 1 99 ? 17.918 -5.760 -1.296 1.00 89.88 99 ARG A O 1
ATOM 774 N N . SER A 1 100 ? 18.213 -3.744 -2.239 1.00 87.06 100 SER A N 1
ATOM 775 C CA . SER A 1 100 ? 19.631 -3.598 -1.911 1.00 87.06 100 SER A CA 1
ATOM 776 C C . SER A 1 100 ? 19.872 -2.897 -0.568 1.00 87.06 100 SER A C 1
ATOM 778 O O . SER A 1 100 ? 21.013 -2.895 -0.111 1.00 87.06 100 SER A O 1
ATOM 780 N N . TYR A 1 101 ? 18.819 -2.376 0.074 1.00 73.88 101 TYR A N 1
ATOM 781 C CA . TYR A 1 101 ? 18.876 -1.406 1.171 1.00 73.88 101 TYR A CA 1
ATOM 782 C C . TYR A 1 101 ? 19.637 -1.802 2.459 1.00 73.88 101 TYR A C 1
ATOM 784 O O . TYR A 1 101 ? 20.086 -0.890 3.135 1.00 73.88 101 TYR A O 1
ATOM 792 N N . PRO A 1 102 ? 19.922 -3.073 2.804 1.00 63.34 102 PRO A N 1
ATOM 793 C CA . PRO A 1 102 ? 20.863 -3.337 3.903 1.00 63.34 102 PRO A CA 1
ATOM 794 C C . PRO A 1 102 ? 22.322 -3.537 3.448 1.00 63.34 102 PRO A C 1
ATOM 796 O O . PRO A 1 102 ? 23.228 -3.567 4.270 1.00 63.34 102 PRO A O 1
ATOM 799 N N . THR A 1 103 ? 22.574 -3.700 2.148 1.00 60.66 103 THR A N 1
ATOM 800 C CA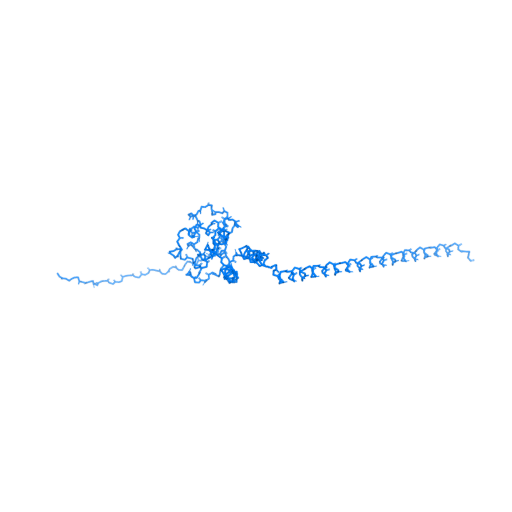 . THR A 1 103 ? 23.895 -4.084 1.598 1.00 60.66 103 THR A CA 1
ATOM 801 C C . THR A 1 103 ? 24.725 -2.902 1.113 1.00 60.66 103 THR A C 1
ATOM 803 O O . THR A 1 103 ? 25.938 -3.010 0.959 1.00 60.66 103 THR A O 1
ATOM 806 N N . THR A 1 104 ? 24.077 -1.781 0.817 1.00 54.97 104 THR A N 1
ATOM 807 C CA . THR A 1 104 ? 24.729 -0.559 0.353 1.00 54.97 104 THR A CA 1
ATOM 808 C C . THR A 1 104 ? 24.731 0.460 1.482 1.00 54.97 104 THR A C 1
ATOM 810 O O . THR A 1 104 ? 23.688 1.047 1.749 1.00 54.97 104 THR A O 1
ATOM 813 N N . SER A 1 105 ? 25.899 0.755 2.071 1.00 51.81 105 SER A N 1
ATOM 814 C CA . SER A 1 105 ? 26.120 1.850 3.047 1.00 51.81 105 SER A CA 1
ATOM 815 C C . SER A 1 105 ? 25.791 3.262 2.523 1.00 51.81 105 SER A C 1
ATOM 817 O O . SER A 1 105 ? 26.172 4.250 3.136 1.00 51.81 105 SER A O 1
ATOM 819 N N . SER A 1 106 ? 25.137 3.371 1.365 1.00 52.62 106 SER A N 1
ATOM 820 C CA . SER A 1 106 ? 24.892 4.615 0.640 1.00 52.62 106 SER A CA 1
ATOM 821 C C . SER A 1 106 ? 23.416 4.995 0.557 1.00 52.62 106 SER A C 1
ATOM 823 O O . SER A 1 106 ? 23.135 6.079 0.063 1.00 52.62 106 SER A O 1
ATOM 825 N N . SER A 1 107 ? 22.477 4.132 0.963 1.00 58.66 107 SER A N 1
ATOM 826 C CA . SER A 1 107 ? 21.053 4.477 0.917 1.00 58.66 107 SER A CA 1
ATOM 827 C C . SER A 1 107 ? 20.648 5.173 2.214 1.00 58.66 107 SER A C 1
ATOM 829 O O . SER A 1 107 ? 20.470 4.538 3.251 1.00 58.66 107 SER A O 1
ATOM 831 N N . SER A 1 108 ? 20.551 6.493 2.146 1.00 73.94 108 SER A N 1
ATOM 832 C CA . SER A 1 108 ? 20.263 7.376 3.273 1.00 73.94 108 SER A CA 1
ATOM 833 C C . SER A 1 108 ? 18.767 7.413 3.617 1.00 73.94 108 SER A C 1
ATOM 835 O O . SER A 1 108 ? 17.914 6.988 2.832 1.00 73.94 108 SER A O 1
ATOM 837 N N . PHE A 1 109 ? 18.428 7.957 4.792 1.00 82.19 109 PHE A N 1
ATOM 838 C CA . PHE A 1 109 ? 17.045 8.320 5.138 1.00 82.19 109 PHE A CA 1
ATOM 839 C C . PHE A 1 109 ? 16.402 9.200 4.049 1.00 82.19 109 PHE A C 1
ATOM 841 O O . PHE A 1 109 ? 15.224 9.041 3.725 1.00 82.19 109 PHE A O 1
ATOM 848 N N . GLU A 1 110 ? 17.187 10.099 3.449 1.00 85.75 110 GLU A N 1
ATOM 849 C CA . GLU A 1 110 ? 16.742 11.004 2.390 1.00 85.75 110 GLU A CA 1
ATOM 850 C C . GLU A 1 110 ? 16.341 10.248 1.116 1.00 85.75 110 GLU A C 1
ATOM 852 O O . GLU A 1 110 ? 15.296 10.548 0.537 1.00 85.75 110 GLU A O 1
ATOM 857 N N . ASP A 1 111 ? 17.086 9.205 0.734 1.00 88.75 111 ASP A N 1
ATOM 858 C CA . ASP A 1 111 ? 16.744 8.357 -0.415 1.00 88.75 111 ASP A CA 1
ATOM 859 C C . ASP A 1 111 ? 15.416 7.626 -0.199 1.00 88.75 111 ASP A C 1
ATOM 861 O O . ASP A 1 111 ? 14.562 7.600 -1.087 1.00 88.75 111 ASP A O 1
ATOM 865 N N . LEU A 1 112 ? 15.203 7.068 0.998 1.00 91.69 112 LEU A N 1
ATOM 866 C CA . LEU A 1 112 ? 13.934 6.430 1.349 1.00 91.69 112 LEU A CA 1
ATOM 867 C C . LEU A 1 112 ? 12.775 7.434 1.331 1.00 91.69 112 LEU A C 1
ATOM 869 O O . LEU A 1 112 ? 11.710 7.140 0.783 1.00 91.69 112 LEU A O 1
ATOM 873 N N . ALA A 1 113 ? 12.973 8.629 1.890 1.00 91.62 113 ALA A N 1
ATOM 874 C CA . ALA A 1 113 ? 11.967 9.685 1.882 1.00 91.62 113 ALA A CA 1
ATOM 875 C C . ALA A 1 113 ? 11.637 10.151 0.452 1.00 91.62 113 ALA A C 1
ATOM 877 O O . ALA A 1 113 ? 10.467 10.378 0.126 1.00 91.62 113 ALA A O 1
ATOM 878 N N . ALA A 1 114 ? 12.643 10.250 -0.420 1.00 94.50 114 ALA A N 1
ATOM 879 C CA . ALA A 1 114 ? 12.462 10.569 -1.829 1.00 94.50 114 ALA A CA 1
ATOM 880 C C . ALA A 1 114 ? 11.689 9.457 -2.553 1.00 94.50 114 ALA A C 1
ATOM 882 O O . ALA A 1 114 ? 10.685 9.735 -3.210 1.00 94.50 114 ALA A O 1
ATOM 883 N N . TRP A 1 115 ? 12.078 8.190 -2.373 1.00 97.00 115 TRP A N 1
ATOM 884 C CA . TRP A 1 115 ? 11.367 7.045 -2.950 1.00 97.00 115 TRP A CA 1
ATOM 885 C C . TRP A 1 115 ? 9.915 6.987 -2.493 1.00 97.00 115 TRP A C 1
ATOM 887 O O . TRP A 1 115 ? 9.040 6.728 -3.317 1.00 97.00 115 TRP A O 1
ATOM 897 N N . LYS A 1 116 ? 9.631 7.269 -1.217 1.00 97.12 116 LYS A N 1
ATOM 898 C CA . LYS A 1 116 ? 8.260 7.338 -0.700 1.00 97.12 116 LYS A CA 1
ATOM 899 C C . LYS A 1 116 ? 7.420 8.353 -1.475 1.00 97.12 116 LYS A C 1
ATOM 901 O O . LYS A 1 116 ? 6.382 7.975 -2.011 1.00 97.12 116 LYS A O 1
ATOM 906 N N . LYS A 1 117 ? 7.885 9.601 -1.598 1.00 97.81 117 LYS A N 1
ATOM 907 C CA . LYS A 1 117 ? 7.173 10.665 -2.335 1.00 97.81 117 LYS A CA 1
ATOM 908 C C . LYS A 1 117 ? 6.969 10.313 -3.811 1.00 97.81 117 LYS A C 1
ATOM 910 O O . LYS A 1 117 ? 5.901 10.560 -4.376 1.00 97.81 117 LYS A O 1
ATOM 915 N N . THR A 1 118 ? 7.974 9.703 -4.438 1.00 98.25 118 THR A N 1
ATOM 916 C CA . THR A 1 118 ? 7.877 9.232 -5.825 1.00 98.25 118 THR A CA 1
ATOM 917 C C . THR A 1 118 ? 6.817 8.137 -5.965 1.00 98.25 118 THR A C 1
ATOM 919 O O . THR A 1 118 ? 5.978 8.207 -6.860 1.00 98.25 118 THR A O 1
AT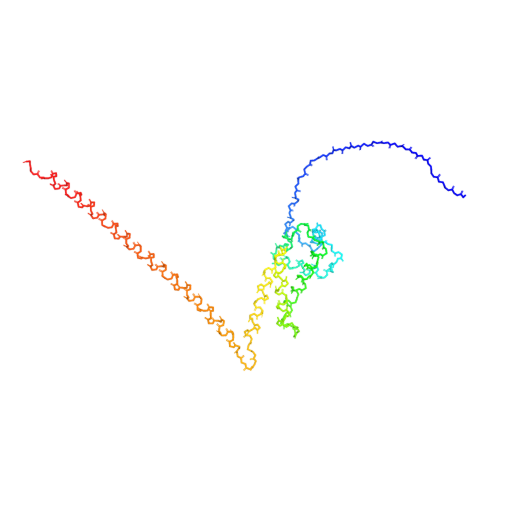OM 922 N N . LEU A 1 119 ? 6.789 7.159 -5.055 1.00 98.25 119 LEU A N 1
ATOM 923 C CA . LEU A 1 119 ? 5.792 6.085 -5.056 1.00 98.25 119 LEU A CA 1
ATOM 924 C C . LEU A 1 119 ? 4.373 6.604 -4.781 1.00 98.25 119 LEU A C 1
ATOM 926 O O . LEU A 1 119 ? 3.441 6.157 -5.442 1.00 98.25 119 LEU A O 1
ATOM 930 N N . GLU A 1 120 ? 4.206 7.578 -3.882 1.00 98.19 120 GLU A N 1
ATOM 931 C CA . GLU A 1 120 ? 2.926 8.271 -3.660 1.00 98.19 120 GLU A CA 1
ATOM 932 C C . GLU A 1 120 ? 2.434 8.947 -4.946 1.00 98.19 120 GLU A C 1
ATOM 934 O O . GLU A 1 120 ? 1.282 8.780 -5.344 1.00 98.19 120 GLU A O 1
ATOM 939 N N . SER A 1 121 ? 3.329 9.644 -5.648 1.00 98.00 121 SER A N 1
ATOM 940 C CA . SER A 1 121 ? 3.016 10.289 -6.928 1.00 98.00 121 SER A CA 1
ATOM 941 C C . SER A 1 121 ? 2.634 9.268 -8.005 1.00 98.00 121 SER A C 1
ATOM 943 O O . SER A 1 121 ? 1.709 9.491 -8.786 1.00 98.00 121 SER A O 1
ATOM 945 N N . PHE A 1 122 ? 3.304 8.115 -8.038 1.00 97.50 122 PHE A N 1
ATOM 946 C CA . PHE A 1 122 ? 2.983 7.031 -8.966 1.00 97.50 122 PHE A CA 1
ATOM 947 C C . PHE A 1 122 ? 1.645 6.359 -8.636 1.00 97.50 122 PHE A C 1
ATOM 949 O O . PHE A 1 122 ? 0.899 6.035 -9.558 1.00 97.50 122 PHE A O 1
ATOM 956 N N . GLU A 1 123 ? 1.301 6.187 -7.357 1.00 96.94 123 GLU A N 1
ATOM 957 C CA . GLU A 1 123 ? -0.028 5.717 -6.935 1.00 96.94 123 GLU A CA 1
ATOM 958 C C . GLU A 1 123 ? -1.132 6.663 -7.413 1.00 96.94 123 GLU A C 1
ATOM 960 O O . GLU A 1 123 ? -2.123 6.196 -7.977 1.00 96.94 123 GLU A O 1
ATOM 965 N N . LEU A 1 124 ? -0.939 7.979 -7.262 1.00 96.81 124 LEU A N 1
ATOM 966 C CA . LEU A 1 124 ? -1.874 8.995 -7.765 1.00 96.81 124 LEU A CA 1
ATOM 967 C C . LEU A 1 124 ? -2.038 8.931 -9.287 1.00 96.81 124 LEU A C 1
ATOM 969 O O . LEU A 1 124 ? -3.137 9.123 -9.801 1.00 96.81 124 LEU A O 1
ATOM 973 N N . LEU A 1 125 ? -0.961 8.609 -10.004 1.00 94.25 125 LEU A N 1
ATOM 974 C CA . LEU A 1 125 ? -0.982 8.409 -11.451 1.00 94.25 125 LEU A CA 1
ATOM 975 C C . LEU A 1 125 ? -1.664 7.092 -11.868 1.00 94.25 125 LEU A C 1
ATOM 977 O O . LEU A 1 125 ? -1.891 6.876 -13.053 1.00 94.25 125 LEU A O 1
ATOM 981 N N . GLY A 1 126 ? -2.003 6.209 -10.925 1.00 94.19 126 GLY A N 1
ATOM 982 C CA . GLY A 1 126 ? -2.694 4.945 -11.185 1.00 94.19 126 GLY A CA 1
ATOM 983 C C . GLY A 1 126 ? -1.803 3.701 -11.131 1.00 94.19 126 GLY A C 1
ATOM 984 O O . GLY A 1 126 ? -2.262 2.606 -11.456 1.00 94.19 126 GLY A O 1
ATOM 985 N N . MET A 1 127 ? -0.549 3.810 -10.693 1.00 96.00 127 MET A N 1
ATOM 986 C CA . MET A 1 127 ? 0.305 2.637 -10.492 1.00 96.00 127 MET A CA 1
ATOM 987 C C . MET A 1 127 ? -0.123 1.834 -9.257 1.00 96.00 127 MET A C 1
ATOM 989 O O . MET A 1 127 ? -0.436 2.384 -8.201 1.00 96.00 127 MET A O 1
ATOM 993 N N . ASP A 1 128 ? -0.083 0.506 -9.346 1.00 96.38 128 ASP A N 1
ATOM 994 C CA . ASP A 1 128 ? -0.230 -0.373 -8.183 1.00 96.38 128 ASP A CA 1
ATOM 995 C C . ASP A 1 128 ? 1.121 -0.583 -7.486 1.00 96.38 128 ASP A C 1
ATOM 997 O O . ASP A 1 128 ? 1.773 -1.608 -7.662 1.00 96.38 128 ASP A O 1
ATOM 1001 N N . VAL A 1 129 ? 1.575 0.415 -6.722 1.00 97.62 129 VAL A N 1
ATOM 1002 C CA . VAL A 1 129 ? 2.882 0.383 -6.026 1.00 97.62 129 VAL A CA 1
ATOM 1003 C C . VAL A 1 129 ? 2.786 0.580 -4.509 1.00 97.62 129 VAL A C 1
ATOM 1005 O O . VAL A 1 129 ? 3.806 0.651 -3.826 1.00 97.62 129 VAL A O 1
ATOM 1008 N N . SER A 1 130 ? 1.572 0.537 -3.952 1.00 96.38 130 SER A N 1
ATOM 1009 C CA . SER A 1 130 ? 1.321 0.684 -2.506 1.00 96.38 130 SER A CA 1
ATOM 1010 C C . SER A 1 130 ? 2.103 -0.302 -1.635 1.00 96.38 130 SER A C 1
ATOM 1012 O O . SER A 1 130 ? 2.521 0.025 -0.527 1.00 96.38 130 SER A O 1
ATOM 1014 N N . PHE A 1 131 ? 2.356 -1.511 -2.140 1.00 96.31 131 PHE A N 1
ATOM 1015 C CA . PHE A 1 131 ? 3.158 -2.516 -1.441 1.00 96.31 131 PHE A CA 1
ATOM 1016 C C . PHE A 1 131 ? 4.640 -2.125 -1.332 1.00 96.31 131 PHE A C 1
ATOM 1018 O O . PHE A 1 131 ? 5.302 -2.505 -0.369 1.00 96.31 131 PHE A O 1
ATOM 1025 N N . MET A 1 132 ? 5.170 -1.379 -2.305 1.00 96.81 132 MET A N 1
ATOM 1026 C CA . MET A 1 132 ? 6.531 -0.849 -2.243 1.00 96.81 132 MET A CA 1
ATOM 1027 C C . MET A 1 132 ? 6.599 0.299 -1.249 1.00 96.81 132 MET A C 1
ATOM 1029 O O . MET A 1 132 ? 7.516 0.324 -0.436 1.00 96.81 132 MET A O 1
ATOM 1033 N N . ARG A 1 133 ? 5.607 1.198 -1.271 1.00 96.56 133 ARG A N 1
ATOM 1034 C CA . ARG A 1 133 ? 5.530 2.318 -0.330 1.00 96.56 133 ARG A CA 1
ATOM 1035 C C . ARG A 1 133 ? 5.462 1.836 1.113 1.00 96.56 133 ARG A C 1
ATOM 1037 O O . ARG A 1 133 ? 6.261 2.286 1.918 1.00 96.56 133 ARG A O 1
ATOM 1044 N N . LYS A 1 134 ? 4.612 0.847 1.410 1.00 96.50 134 LYS A N 1
ATOM 1045 C CA . LYS A 1 134 ? 4.555 0.211 2.739 1.00 96.50 134 LYS A CA 1
ATOM 1046 C C . LYS A 1 134 ? 5.914 -0.319 3.192 1.00 96.50 134 LYS A C 1
ATOM 1048 O O . LYS A 1 134 ? 6.301 -0.105 4.329 1.00 96.50 134 LYS A O 1
ATOM 1053 N N . ARG A 1 135 ? 6.666 -0.958 2.291 1.00 95.19 135 ARG A N 1
ATOM 1054 C CA . ARG A 1 135 ? 8.018 -1.432 2.610 1.00 95.19 135 ARG A CA 1
ATOM 1055 C C . ARG A 1 135 ? 8.990 -0.280 2.880 1.00 95.19 135 ARG A C 1
ATOM 1057 O O . ARG A 1 135 ? 9.839 -0.409 3.747 1.00 95.19 135 ARG A O 1
ATOM 1064 N N . VAL A 1 136 ? 8.887 0.828 2.147 1.00 95.06 136 VAL A N 1
ATOM 1065 C CA . VAL A 1 136 ? 9.683 2.035 2.425 1.00 95.06 136 VAL A CA 1
ATOM 1066 C C . VAL A 1 136 ? 9.305 2.639 3.779 1.00 95.06 136 VAL A C 1
ATOM 1068 O O . VAL A 1 136 ? 10.199 3.005 4.531 1.00 95.06 136 VAL A O 1
ATOM 1071 N N . ASP A 1 137 ? 8.015 2.691 4.116 1.00 93.50 137 ASP A N 1
ATOM 1072 C CA . ASP A 1 137 ? 7.535 3.150 5.426 1.00 93.50 137 ASP A CA 1
ATOM 1073 C C . ASP A 1 137 ? 8.100 2.291 6.568 1.00 93.50 137 ASP A C 1
ATOM 1075 O O . ASP A 1 137 ? 8.589 2.831 7.555 1.00 93.50 137 ASP A O 1
ATOM 1079 N N . GLU A 1 138 ? 8.103 0.965 6.411 1.00 92.81 138 GLU A N 1
ATOM 1080 C CA . GLU A 1 138 ? 8.719 0.035 7.368 1.00 92.81 138 GLU A CA 1
ATOM 1081 C C . GLU A 1 138 ? 10.229 0.281 7.514 1.00 92.81 138 GLU A C 1
ATOM 1083 O O . GLU A 1 138 ? 10.741 0.302 8.629 1.00 92.81 138 GLU A O 1
ATOM 1088 N N . LEU A 1 139 ? 10.950 0.504 6.410 1.00 90.81 139 LEU A N 1
ATOM 1089 C CA . LEU A 1 139 ? 12.386 0.804 6.448 1.00 90.81 139 LEU A CA 1
ATOM 1090 C C . LEU A 1 139 ? 12.687 2.148 7.126 1.00 90.81 139 LEU A C 1
ATOM 1092 O O . LEU A 1 139 ? 13.619 2.227 7.919 1.00 90.81 139 LEU A O 1
ATOM 1096 N N . LEU A 1 140 ? 11.893 3.185 6.843 1.00 89.00 140 LEU A N 1
ATOM 1097 C CA . LEU A 1 140 ? 12.002 4.490 7.501 1.00 89.00 140 LEU A CA 1
ATOM 1098 C C . LEU A 1 140 ? 11.747 4.372 9.004 1.00 89.00 140 LEU A C 1
ATOM 1100 O O . LEU A 1 140 ? 12.504 4.927 9.792 1.00 89.00 140 LEU A O 1
ATOM 1104 N N . PHE A 1 141 ? 10.718 3.617 9.393 1.00 86.31 141 PHE A N 1
ATOM 1105 C CA . PHE A 1 141 ? 10.404 3.358 10.794 1.00 86.31 141 PHE A CA 1
ATOM 1106 C C . PHE A 1 141 ? 11.550 2.637 11.509 1.00 86.31 141 PHE A C 1
ATOM 1108 O O . PHE A 1 141 ? 11.929 3.028 12.605 1.00 86.31 141 PHE A O 1
ATOM 1115 N N . LEU A 1 142 ? 12.138 1.614 10.883 1.00 85.00 142 LEU A N 1
ATOM 1116 C CA . LEU A 1 142 ? 13.279 0.897 11.456 1.00 85.00 142 LEU A CA 1
ATOM 1117 C C . LEU A 1 142 ? 14.532 1.770 11.566 1.00 85.00 142 LEU A C 1
ATOM 1119 O O . LEU A 1 142 ? 15.307 1.579 12.496 1.00 85.00 142 LEU A O 1
ATOM 1123 N N . LEU A 1 143 ? 14.738 2.708 10.640 1.00 79.12 143 LEU A N 1
ATOM 1124 C CA . LEU A 1 143 ? 15.868 3.632 10.699 1.00 79.12 143 LEU A CA 1
ATOM 1125 C C . LEU A 1 143 ? 15.695 4.675 11.811 1.00 79.12 143 LEU A C 1
ATOM 1127 O O . LEU A 1 143 ? 16.657 4.968 12.509 1.00 79.12 143 LEU A O 1
ATOM 1131 N N . ASP A 1 144 ? 14.475 5.180 12.003 1.00 70.38 144 ASP A N 1
ATOM 1132 C CA . ASP A 1 144 ? 14.120 6.091 13.103 1.00 70.38 144 ASP A CA 1
ATOM 1133 C C . ASP A 1 144 ? 14.153 5.386 14.476 1.00 70.38 144 ASP A C 1
ATOM 1135 O O . ASP A 1 144 ? 14.507 5.979 15.492 1.00 70.38 144 ASP A O 1
ATOM 1139 N N . ALA A 1 145 ? 13.839 4.086 14.496 1.00 64.44 145 ALA A N 1
ATOM 1140 C CA . ALA A 1 145 ? 13.914 3.225 15.676 1.00 64.44 145 ALA A CA 1
ATOM 1141 C C . ALA A 1 145 ? 15.319 2.658 15.947 1.00 64.44 145 ALA A C 1
ATOM 1143 O O . ALA A 1 145 ? 15.535 2.056 17.003 1.00 64.44 145 ALA A O 1
ATOM 1144 N N . SER A 1 146 ? 16.263 2.789 15.006 1.00 58.56 146 SER A N 1
ATOM 1145 C CA . SER A 1 146 ? 17.628 2.308 15.204 1.00 58.56 146 SER A CA 1
ATOM 1146 C C . SER A 1 146 ? 18.254 3.132 16.328 1.00 58.56 146 SER A C 1
ATOM 1148 O O . SER A 1 146 ? 18.300 4.358 16.213 1.00 58.56 146 SER A O 1
ATOM 1150 N N . PRO A 1 147 ? 18.747 2.504 17.410 1.00 48.53 147 PRO A N 1
ATOM 1151 C CA . PRO A 1 147 ? 19.489 3.235 18.412 1.00 48.53 147 PRO A CA 1
ATOM 1152 C C . PRO A 1 147 ? 20.739 3.763 17.720 1.00 48.53 147 PRO A C 1
ATOM 1154 O O . PRO A 1 147 ? 21.618 2.997 17.331 1.00 48.53 147 PRO A O 1
ATOM 1157 N N . SER A 1 148 ? 20.805 5.075 17.522 1.00 50.03 148 SER A N 1
ATOM 1158 C CA . SER A 1 148 ? 22.091 5.750 17.461 1.00 50.03 148 SER A CA 1
ATOM 1159 C C . SER A 1 148 ? 22.845 5.300 18.710 1.00 50.03 148 SER A C 1
ATOM 1161 O O . SER A 1 148 ? 22.267 5.363 19.797 1.00 50.03 148 SER A O 1
ATOM 1163 N N . ASP A 1 149 ? 24.094 4.857 18.572 1.00 50.09 149 ASP A N 1
ATOM 1164 C CA . ASP A 1 149 ? 24.929 4.373 19.687 1.00 50.09 149 ASP A CA 1
ATOM 1165 C C . ASP A 1 149 ? 25.085 5.388 20.845 1.00 50.09 149 ASP A C 1
ATOM 1167 O O . ASP A 1 149 ? 25.662 5.050 21.874 1.00 50.09 149 ASP A O 1
ATOM 1171 N N . ASP A 1 150 ? 24.516 6.595 20.726 1.00 50.91 150 ASP A N 1
ATOM 1172 C CA . ASP A 1 150 ? 24.515 7.612 21.770 1.00 50.91 150 ASP A CA 1
ATOM 1173 C C . ASP A 1 150 ? 23.185 7.826 22.516 1.00 50.91 150 ASP A C 1
ATOM 1175 O O . ASP A 1 150 ? 23.261 8.193 23.677 1.00 50.91 150 ASP A O 1
ATOM 1179 N N . HIS A 1 151 ? 21.984 7.583 21.974 1.00 46.97 151 HIS A N 1
ATOM 1180 C CA . HIS A 1 151 ? 20.716 7.734 22.728 1.00 46.97 151 HIS A CA 1
ATOM 1181 C C . HIS A 1 151 ? 19.525 7.152 21.931 1.00 46.97 151 HIS A C 1
ATOM 1183 O O . HIS A 1 151 ? 19.411 7.441 20.737 1.00 46.97 151 HIS A O 1
ATOM 1189 N N . PRO A 1 152 ? 18.581 6.400 22.542 1.00 47.59 152 PRO A N 1
ATOM 1190 C CA . PRO A 1 152 ? 17.288 6.147 21.909 1.00 47.59 152 PRO A CA 1
ATOM 1191 C C . PRO A 1 152 ? 16.578 7.489 21.684 1.00 47.59 152 PRO A C 1
ATOM 1193 O O . PRO A 1 152 ? 16.412 8.271 22.619 1.00 47.59 152 PRO A O 1
ATOM 1196 N N . SER A 1 153 ? 16.210 7.771 20.432 1.00 55.28 153 SER A N 1
ATOM 1197 C CA . SER A 1 153 ? 15.503 8.993 20.038 1.00 55.28 153 SER A CA 1
ATOM 1198 C C . SER A 1 153 ? 14.224 9.147 20.868 1.00 55.28 153 SER A C 1
ATOM 1200 O O . SER A 1 153 ? 13.316 8.319 20.782 1.00 55.28 153 SER A O 1
ATOM 1202 N N . GLU A 1 154 ? 14.142 10.219 21.657 1.00 57.12 154 GLU A N 1
ATOM 1203 C CA . GLU A 1 154 ? 12.976 10.599 22.471 1.00 57.12 154 GLU A CA 1
ATOM 1204 C C . GLU A 1 154 ? 11.678 10.616 21.633 1.00 57.12 154 GLU A C 1
ATOM 1206 O O . GLU A 1 154 ? 10.603 10.268 22.117 1.00 57.12 154 GLU A O 1
ATOM 1211 N N . GLY A 1 155 ? 11.785 10.901 20.329 1.00 60.66 155 GLY A N 1
ATOM 1212 C CA . GLY A 1 155 ? 10.663 10.880 19.390 1.00 60.66 155 GLY A CA 1
ATOM 1213 C C . GLY A 1 155 ? 10.053 9.494 19.150 1.00 60.66 155 GLY A C 1
ATOM 1214 O O . GLY A 1 155 ? 8.835 9.390 19.004 1.00 60.66 155 GLY A O 1
ATOM 1215 N N . TYR A 1 156 ? 10.857 8.425 19.157 1.00 61.00 156 TYR A N 1
ATOM 1216 C CA . TYR A 1 156 ? 10.368 7.055 18.960 1.00 61.00 156 TYR A CA 1
ATOM 1217 C C . TYR A 1 156 ? 9.551 6.577 20.164 1.00 61.00 156 TYR A C 1
ATOM 1219 O O . TYR A 1 156 ? 8.472 5.998 20.011 1.00 61.00 156 TYR A O 1
ATOM 1227 N N . GLU A 1 157 ? 10.042 6.853 21.374 1.00 67.25 157 GLU A N 1
ATOM 1228 C CA . GLU A 1 157 ? 9.340 6.483 22.600 1.00 67.25 157 GLU A CA 1
ATOM 1229 C C . GLU A 1 157 ? 8.001 7.226 22.707 1.00 67.25 157 GLU A C 1
ATOM 1231 O O . GLU A 1 157 ? 6.971 6.615 23.006 1.00 67.25 157 GLU A O 1
ATOM 1236 N N . GLU A 1 158 ? 7.981 8.519 22.376 1.00 74.81 158 GLU A N 1
ATOM 1237 C CA . GLU A 1 158 ? 6.759 9.324 22.357 1.00 74.81 158 GLU A CA 1
ATOM 1238 C C . GLU A 1 158 ? 5.779 8.891 21.253 1.00 74.81 158 GLU A C 1
ATOM 1240 O O . GLU A 1 158 ? 4.573 8.799 21.501 1.00 74.81 158 GLU A O 1
ATOM 1245 N N . ALA A 1 159 ? 6.261 8.521 20.061 1.00 73.00 159 ALA A N 1
ATOM 1246 C CA . ALA A 1 159 ? 5.415 7.977 18.997 1.00 73.00 159 ALA A CA 1
ATOM 1247 C C . ALA A 1 159 ? 4.771 6.639 19.402 1.00 73.00 159 ALA A C 1
ATOM 1249 O O . ALA A 1 159 ? 3.565 6.444 19.212 1.00 73.00 159 ALA A O 1
ATOM 1250 N N . MET A 1 160 ? 5.539 5.740 20.027 1.00 75.56 160 MET A N 1
ATOM 1251 C CA . MET A 1 160 ? 5.028 4.461 20.521 1.00 75.56 160 MET A CA 1
ATOM 1252 C C . MET A 1 160 ? 4.021 4.659 21.664 1.00 75.56 160 MET A C 1
ATOM 1254 O O . MET A 1 160 ? 2.980 3.993 21.704 1.00 75.56 160 MET A O 1
ATOM 1258 N N . LYS A 1 161 ? 4.281 5.603 22.581 1.00 81.31 161 LYS A N 1
ATOM 1259 C CA . LYS A 1 161 ? 3.334 5.997 23.637 1.00 81.31 161 LYS A CA 1
ATOM 1260 C C . LYS A 1 161 ? 2.037 6.543 23.045 1.00 81.31 161 LYS A C 1
ATOM 1262 O O . LYS A 1 161 ? 0.962 6.145 23.497 1.00 81.31 161 LYS A O 1
ATOM 1267 N N . LEU A 1 162 ? 2.114 7.387 22.015 1.00 89.12 162 LEU A N 1
ATOM 1268 C CA . LEU A 1 162 ? 0.945 7.945 21.335 1.00 89.12 162 LEU A CA 1
ATOM 1269 C C . LEU A 1 162 ? 0.119 6.857 20.638 1.00 89.12 162 LEU A C 1
ATOM 1271 O O . LEU A 1 162 ? -1.107 6.821 20.781 1.00 89.12 162 LEU A O 1
ATOM 1275 N N . GLU A 1 163 ? 0.765 5.941 19.915 1.00 86.69 163 GLU A N 1
ATOM 1276 C CA . GLU A 1 163 ? 0.077 4.826 19.261 1.00 86.69 163 GLU A CA 1
ATOM 1277 C C . GLU A 1 163 ? -0.596 3.909 20.291 1.00 86.69 163 GLU A C 1
ATOM 1279 O O . GLU A 1 163 ? -1.772 3.556 20.145 1.00 86.69 163 GLU A O 1
ATOM 1284 N N . ARG A 1 164 ? 0.103 3.599 21.389 1.00 93.00 164 ARG A N 1
ATOM 1285 C CA . ARG A 1 164 ? -0.439 2.817 22.504 1.00 93.00 164 ARG A CA 1
ATOM 1286 C C . ARG A 1 164 ? -1.622 3.514 23.172 1.00 93.00 164 ARG A C 1
ATOM 1288 O O . ARG A 1 164 ? -2.620 2.852 23.467 1.00 93.00 164 ARG A O 1
ATOM 1295 N N . ALA A 1 165 ? -1.552 4.826 23.387 1.00 92.88 165 ALA A N 1
ATOM 1296 C CA . ALA A 1 165 ? -2.650 5.614 23.941 1.00 92.88 165 ALA A CA 1
ATOM 1297 C C . ALA A 1 165 ? -3.883 5.553 23.028 1.00 92.88 165 ALA A C 1
ATOM 1299 O O . ALA A 1 165 ? -4.982 5.242 23.491 1.00 92.88 165 ALA A O 1
ATOM 1300 N N . ARG A 1 166 ? -3.686 5.723 21.714 1.00 93.81 166 ARG A N 1
ATOM 1301 C CA . ARG A 1 166 ? -4.753 5.626 20.709 1.00 93.81 166 ARG A CA 1
ATOM 1302 C C . ARG A 1 166 ? -5.374 4.230 20.646 1.00 93.81 166 ARG A C 1
ATOM 1304 O O . ARG A 1 166 ? -6.590 4.100 20.508 1.00 93.81 166 ARG A O 1
ATOM 1311 N N . ALA A 1 167 ? -4.563 3.177 20.732 1.00 93.56 167 ALA A N 1
ATOM 1312 C CA . ALA A 1 167 ? -5.053 1.801 20.784 1.00 93.56 167 ALA A CA 1
ATOM 1313 C C . ALA A 1 167 ? -5.873 1.549 22.060 1.00 93.56 167 ALA A C 1
ATOM 1315 O O . ALA A 1 167 ? -6.966 0.991 21.991 1.00 93.56 167 ALA A O 1
ATOM 1316 N N . THR A 1 168 ? -5.392 2.038 23.204 1.00 96.19 168 THR A N 1
ATOM 1317 C CA . THR A 1 168 ? -6.072 1.917 24.504 1.00 96.19 168 THR A CA 1
ATOM 1318 C C . THR A 1 168 ? -7.417 2.646 24.509 1.00 96.19 168 THR A C 1
ATOM 1320 O O . THR A 1 168 ? -8.404 2.130 25.027 1.00 96.19 168 THR A O 1
ATOM 1323 N N . GLU A 1 169 ? -7.496 3.825 23.895 1.00 97.12 169 GLU A N 1
ATOM 1324 C CA . GLU A 1 169 ? -8.749 4.570 23.762 1.00 97.12 169 GLU A CA 1
ATOM 1325 C C . GLU A 1 169 ? -9.780 3.821 22.909 1.00 97.12 169 GLU A C 1
ATOM 1327 O O . GLU A 1 169 ? -10.946 3.729 23.293 1.00 97.12 169 GLU A O 1
ATOM 1332 N N . LYS A 1 170 ? -9.353 3.214 21.794 1.00 96.12 170 LYS A N 1
ATOM 1333 C CA . LYS A 1 170 ? -10.231 2.368 20.969 1.00 96.12 170 LYS A CA 1
ATOM 1334 C C . LYS A 1 170 ? -10.751 1.157 21.738 1.00 96.12 170 LYS A C 1
ATOM 1336 O O . LYS A 1 170 ? -11.931 0.841 21.615 1.00 96.12 170 LYS A O 1
ATOM 1341 N N . VAL A 1 171 ? -9.898 0.500 22.529 1.00 97.44 171 VAL A N 1
ATOM 1342 C CA . VAL A 1 171 ? -10.309 -0.615 23.400 1.00 97.44 171 VAL A CA 1
ATOM 1343 C C . VAL A 1 171 ? -11.373 -0.142 24.386 1.00 97.44 171 VAL A C 1
ATOM 1345 O O . VAL A 1 171 ? -12.460 -0.712 24.415 1.00 97.44 171 VAL A O 1
ATOM 1348 N N . ARG A 1 172 ? -11.131 0.972 25.084 1.00 97.75 172 ARG A N 1
ATOM 1349 C CA . ARG A 1 172 ? -12.097 1.553 26.028 1.00 97.75 172 ARG A CA 1
ATOM 1350 C C . ARG A 1 172 ? -13.429 1.911 25.361 1.00 97.75 172 ARG A C 1
ATOM 1352 O O . ARG A 1 172 ? -14.495 1.675 25.924 1.00 97.75 172 ARG A O 1
ATOM 1359 N N . ALA A 1 173 ? -13.389 2.464 24.149 1.00 97.81 173 ALA A N 1
ATOM 1360 C CA . ALA A 1 173 ? -14.593 2.789 23.390 1.00 97.81 173 ALA A CA 1
ATOM 1361 C C . ALA A 1 173 ? -15.394 1.532 23.008 1.00 97.81 173 ALA A C 1
ATOM 1363 O O . ALA A 1 173 ? -16.625 1.546 23.054 1.00 97.81 173 ALA A O 1
ATOM 1364 N N . LEU A 1 174 ? -14.715 0.439 22.646 1.00 98.19 174 LEU A N 1
ATOM 1365 C CA . LEU A 1 174 ? -15.363 -0.846 22.373 1.00 98.19 174 LEU A CA 1
ATOM 1366 C C . LEU A 1 174 ? -15.948 -1.472 23.644 1.00 98.19 174 LEU A C 1
ATOM 1368 O O . LEU A 1 174 ? -17.083 -1.943 23.610 1.00 98.19 174 LEU A O 1
ATOM 1372 N N . GLU A 1 175 ? -15.228 -1.425 24.764 1.00 97.88 175 GLU A N 1
ATOM 1373 C CA . GLU A 1 175 ? -15.712 -1.905 26.064 1.00 97.88 175 GLU A CA 1
ATOM 1374 C C . GLU A 1 175 ? -16.971 -1.153 26.514 1.00 97.88 175 GLU A C 1
ATOM 1376 O O . GLU A 1 175 ? -17.947 -1.779 26.925 1.00 97.88 175 GLU A O 1
ATOM 1381 N N . SER A 1 176 ? -17.002 0.175 26.357 1.00 97.19 176 SER A N 1
ATOM 1382 C CA . SER A 1 176 ? -18.181 0.996 26.665 1.00 97.19 176 SER A CA 1
ATOM 1383 C C . SER A 1 176 ? -19.392 0.623 25.802 1.00 97.19 176 SER A C 1
ATOM 1385 O O . SER A 1 176 ? -20.494 0.450 26.327 1.00 97.19 176 SER A O 1
ATOM 1387 N N . LYS A 1 177 ? -19.197 0.416 24.492 1.00 97.94 177 LYS A N 1
ATOM 1388 C CA . LYS A 1 177 ? -20.267 -0.069 23.603 1.00 97.94 177 LYS A CA 1
ATOM 1389 C C . LYS A 1 177 ? -20.770 -1.450 24.020 1.00 97.94 177 LYS A C 1
ATOM 1391 O O . LYS A 1 177 ? -21.973 -1.688 24.013 1.00 97.94 177 LYS A O 1
ATOM 1396 N N . MET A 1 178 ? -19.868 -2.351 24.405 1.00 98.25 178 MET A N 1
ATOM 1397 C CA . MET A 1 178 ? -20.233 -3.690 24.866 1.00 98.25 178 MET A CA 1
ATOM 1398 C C . MET A 1 178 ? -21.029 -3.652 26.177 1.00 98.25 178 MET A C 1
ATOM 1400 O O . MET A 1 178 ? -21.966 -4.433 26.333 1.00 98.25 178 MET A O 1
ATOM 1404 N N . ALA A 1 179 ? -20.688 -2.751 27.102 1.00 98.06 179 ALA A N 1
ATOM 1405 C CA . ALA A 1 179 ? -21.445 -2.545 28.335 1.00 98.06 179 ALA A CA 1
ATOM 1406 C C . ALA A 1 179 ? -22.870 -2.052 28.044 1.00 98.06 179 ALA A C 1
ATOM 1408 O O . ALA A 1 179 ? -23.827 -2.676 28.489 1.00 98.06 179 ALA A O 1
ATOM 1409 N N . SER A 1 180 ? -23.017 -1.028 27.197 1.00 97.75 180 SER A N 1
ATOM 1410 C CA . SER A 1 180 ? -24.333 -0.508 26.800 1.00 97.75 180 SER A CA 1
ATOM 1411 C C . SER A 1 180 ? -25.217 -1.571 26.137 1.00 97.75 180 SER A C 1
ATOM 1413 O O . SER A 1 180 ? -26.401 -1.657 26.450 1.00 97.75 180 SER A O 1
ATOM 1415 N N . LEU A 1 181 ? -24.651 -2.421 25.272 1.00 98.38 181 LEU A N 1
ATOM 1416 C CA . LEU A 1 181 ? -25.399 -3.528 24.664 1.00 98.38 181 LEU A CA 1
ATOM 1417 C C . LEU A 1 181 ? -25.852 -4.571 25.697 1.00 98.38 181 LEU A C 1
ATOM 1419 O O . LEU A 1 181 ? -26.944 -5.115 25.568 1.00 98.38 181 LEU A O 1
ATOM 1423 N N . LYS A 1 182 ? -25.036 -4.853 26.720 1.00 98.06 182 LYS A N 1
ATOM 1424 C CA . LYS A 1 182 ? -25.422 -5.762 27.811 1.00 98.06 182 LYS A CA 1
ATOM 1425 C C . LYS A 1 182 ? -26.546 -5.189 28.666 1.00 98.06 182 LYS A C 1
ATOM 1427 O O . LYS A 1 182 ? -27.405 -5.953 29.091 1.00 98.06 182 LYS A O 1
ATOM 1432 N N . ASP A 1 183 ? -26.538 -3.888 28.923 1.00 98.06 183 ASP A N 1
ATOM 1433 C CA . ASP A 1 183 ? -27.596 -3.244 29.702 1.00 98.06 183 ASP A CA 1
ATOM 1434 C C . ASP A 1 183 ? -28.911 -3.205 28.916 1.00 98.06 183 ASP A C 1
ATOM 1436 O O . ASP A 1 183 ? -29.946 -3.577 29.456 1.00 98.06 183 ASP A O 1
ATOM 1440 N N . ALA A 1 184 ? -28.859 -2.895 27.615 1.00 98.00 184 ALA A N 1
ATOM 1441 C CA . ALA A 1 184 ? -30.030 -2.977 26.740 1.00 98.00 184 ALA A CA 1
ATOM 1442 C C . ALA A 1 184 ? -30.618 -4.398 26.673 1.00 98.00 184 ALA A C 1
ATOM 1444 O O . ALA A 1 184 ? -31.832 -4.561 26.634 1.00 98.00 184 ALA A O 1
ATOM 1445 N N . LEU A 1 185 ? -29.768 -5.433 26.683 1.00 97.62 185 LEU A N 1
ATOM 1446 C CA . LEU A 1 185 ? -30.229 -6.822 26.721 1.00 97.62 185 LEU A CA 1
ATOM 1447 C C . LEU A 1 185 ? -30.987 -7.137 28.018 1.00 97.62 185 LEU A C 1
ATOM 1449 O O . LEU A 1 185 ? -32.060 -7.723 27.957 1.00 97.62 185 LEU A O 1
ATOM 1453 N N . LYS A 1 186 ? -30.463 -6.704 29.171 1.00 97.75 186 LYS A N 1
ATOM 1454 C CA . LYS A 1 186 ? -31.130 -6.903 30.468 1.00 97.75 186 LYS A CA 1
ATOM 1455 C C . LYS A 1 186 ? -32.474 -6.185 30.553 1.00 97.75 186 LYS A C 1
ATOM 1457 O O . LYS A 1 186 ? -33.397 -6.734 31.141 1.00 97.75 186 LYS A O 1
ATOM 1462 N N . GLU A 1 187 ? -32.570 -4.984 29.987 1.00 97.81 187 GLU A N 1
ATOM 1463 C CA . GLU A 1 187 ? -33.828 -4.234 29.951 1.00 97.81 187 GLU A CA 1
ATOM 1464 C C . GLU A 1 187 ? -34.885 -4.986 29.137 1.00 97.81 187 GLU A C 1
ATOM 1466 O O . GLU A 1 187 ? -35.987 -5.216 29.622 1.00 97.81 187 GLU A O 1
ATOM 1471 N N . MET A 1 188 ? -34.519 -5.470 27.944 1.00 97.81 188 MET A N 1
ATOM 1472 C CA . MET A 1 188 ? -35.423 -6.282 27.123 1.00 97.81 188 MET A CA 1
ATOM 1473 C C . MET A 1 188 ? -35.856 -7.572 27.833 1.00 97.81 188 MET A C 1
ATOM 1475 O O . MET A 1 188 ? -37.016 -7.963 27.724 1.00 97.81 188 MET A O 1
ATOM 1479 N N . ASP A 1 189 ? -34.950 -8.233 28.561 1.00 97.25 189 ASP A N 1
ATOM 1480 C CA . ASP A 1 189 ? -35.288 -9.425 29.347 1.00 97.25 189 ASP A CA 1
ATOM 1481 C C . ASP A 1 189 ? -36.285 -9.088 30.475 1.00 97.25 189 ASP A C 1
ATOM 1483 O O . ASP A 1 189 ? -37.239 -9.833 30.696 1.00 97.25 189 ASP A O 1
ATOM 1487 N N . MET A 1 190 ? -36.115 -7.949 31.157 1.00 96.94 190 MET A N 1
ATOM 1488 C CA . MET A 1 190 ? -37.061 -7.468 32.173 1.00 96.94 190 MET A CA 1
ATOM 1489 C C . MET A 1 190 ? -38.443 -7.160 31.586 1.00 96.94 190 MET A C 1
ATOM 1491 O O . MET A 1 190 ? -39.443 -7.642 32.119 1.00 96.94 190 MET A O 1
ATOM 1495 N N . GLU A 1 191 ? -38.505 -6.407 30.484 1.00 96.75 191 GLU A N 1
ATOM 1496 C CA . GLU A 1 191 ? -39.762 -6.092 29.791 1.00 96.75 191 GLU A CA 1
ATOM 1497 C C . GLU A 1 191 ? -40.481 -7.374 29.334 1.00 96.75 191 GLU A C 1
ATOM 1499 O O . GLU A 1 191 ? -41.706 -7.490 29.423 1.00 96.75 191 GLU A O 1
ATOM 1504 N N . MET A 1 192 ? -39.727 -8.377 28.871 1.00 95.88 192 MET A N 1
ATOM 1505 C CA . MET A 1 192 ? -40.285 -9.660 28.445 1.00 95.88 192 MET A CA 1
ATOM 1506 C C . MET A 1 192 ? -40.939 -10.423 29.605 1.00 95.88 192 MET A C 1
ATOM 1508 O O . MET A 1 192 ? -42.033 -10.972 29.432 1.00 95.88 192 MET A O 1
ATOM 1512 N N . GLU A 1 193 ? -40.303 -10.441 30.777 1.00 96.06 193 GLU A N 1
ATOM 1513 C CA . GLU A 1 193 ? -40.852 -11.069 31.985 1.00 96.06 193 GLU A CA 1
ATOM 1514 C C . GLU A 1 193 ? -42.079 -10.317 32.524 1.00 96.06 193 GLU A C 1
ATOM 1516 O O . GLU A 1 193 ? -43.054 -10.954 32.933 1.00 96.06 193 GLU A O 1
ATOM 1521 N N . GLU A 1 194 ? -42.093 -8.982 32.464 1.00 95.62 194 GLU A N 1
ATOM 1522 C CA . GLU A 1 194 ? -43.252 -8.167 32.854 1.00 95.62 194 GLU A CA 1
ATOM 1523 C C . GLU A 1 194 ? -44.477 -8.491 31.987 1.00 95.62 194 GLU A C 1
ATOM 1525 O O . GLU A 1 194 ? -45.528 -8.876 32.509 1.00 95.62 194 GLU A O 1
ATOM 1530 N N . ILE A 1 195 ? -44.319 -8.466 30.659 1.00 94.62 195 ILE A N 1
ATOM 1531 C CA . ILE A 1 195 ? -45.391 -8.806 29.709 1.00 94.62 195 ILE A CA 1
ATOM 1532 C C . ILE A 1 195 ? -45.888 -10.245 29.928 1.00 94.62 195 ILE A C 1
ATOM 1534 O O . ILE A 1 195 ? -47.085 -10.534 29.806 1.00 94.62 195 ILE A O 1
ATOM 1538 N N . ALA A 1 196 ? -44.988 -11.184 30.232 1.00 93.50 196 ALA A N 1
ATOM 1539 C CA . ALA A 1 196 ? -45.358 -12.565 30.533 1.00 93.50 196 ALA A CA 1
ATOM 1540 C C . ALA A 1 196 ? -46.157 -12.678 31.845 1.00 93.50 196 ALA A C 1
ATOM 1542 O O . ALA A 1 196 ? -47.125 -13.448 31.915 1.00 93.50 196 ALA A O 1
ATOM 1543 N N . GLY A 1 197 ? -45.787 -11.902 32.866 1.00 92.94 197 GLY A N 1
ATOM 1544 C CA . GLY A 1 197 ? -46.491 -11.801 34.142 1.00 92.94 197 GLY A CA 1
ATOM 1545 C C . GLY A 1 197 ? -47.902 -11.235 33.992 1.00 92.94 197 GLY A C 1
ATOM 1546 O O . GLY A 1 197 ? -48.864 -11.851 34.458 1.00 92.94 197 GLY A O 1
ATOM 1547 N N . GLU A 1 198 ? -48.056 -10.124 33.270 1.00 93.31 198 GLU A N 1
ATOM 1548 C CA . GLU A 1 198 ? -49.358 -9.499 33.008 1.00 93.31 198 GLU A CA 1
ATOM 1549 C C . GLU A 1 198 ? -50.316 -10.444 32.279 1.00 93.31 198 GLU A C 1
ATOM 1551 O O . GLU A 1 198 ? -51.488 -10.557 32.651 1.00 93.31 198 GLU A O 1
ATOM 1556 N N . LYS A 1 199 ? -49.825 -11.166 31.263 1.00 90.19 199 LYS A N 1
ATOM 1557 C CA . LYS A 1 199 ? -50.623 -12.162 30.530 1.00 90.19 199 LYS A CA 1
ATOM 1558 C C . LYS A 1 199 ? -51.121 -13.280 31.440 1.00 90.19 199 LYS A C 1
ATOM 1560 O O . LYS A 1 199 ? -52.270 -13.702 31.308 1.00 90.19 199 LYS A O 1
ATOM 1565 N N . ARG A 1 200 ? -50.278 -13.752 32.361 1.00 91.25 200 ARG A N 1
ATOM 1566 C CA . ARG A 1 200 ? -50.653 -14.782 33.338 1.00 91.25 200 ARG A CA 1
ATOM 1567 C C . ARG A 1 200 ? -51.724 -14.267 34.299 1.00 91.25 200 ARG A C 1
ATOM 1569 O O . ARG A 1 200 ? -52.737 -14.934 34.474 1.00 91.25 200 ARG A O 1
ATOM 1576 N N . GLY A 1 201 ? -51.550 -13.055 34.830 1.00 90.50 201 GLY A N 1
ATOM 1577 C CA . GLY A 1 201 ? -52.532 -12.420 35.713 1.00 90.50 201 GLY A CA 1
ATOM 1578 C C . GLY A 1 201 ? -53.900 -12.226 35.051 1.00 90.50 201 GLY A C 1
ATOM 1579 O O . GLY A 1 201 ? -54.926 -12.528 35.659 1.00 90.50 201 GLY A O 1
ATOM 1580 N N . HIS A 1 202 ? -53.932 -11.800 33.783 1.00 90.12 202 HIS A N 1
ATOM 1581 C CA . HIS A 1 202 ? -55.180 -11.693 33.018 1.00 90.12 202 HIS A CA 1
ATOM 1582 C C . HIS A 1 202 ? -55.872 -13.051 32.832 1.00 90.12 202 HIS A C 1
ATOM 1584 O O . HIS A 1 202 ? -57.090 -13.143 32.994 1.00 90.12 202 HIS A O 1
ATOM 1590 N N . ALA A 1 203 ? -55.114 -14.105 32.516 1.00 89.38 203 ALA A N 1
ATOM 1591 C CA . ALA A 1 203 ? -55.663 -15.451 32.369 1.00 89.38 203 ALA A CA 1
ATOM 1592 C C . ALA A 1 203 ? -56.271 -15.968 33.686 1.00 89.38 203 ALA A C 1
ATOM 1594 O O . ALA A 1 203 ? -57.386 -16.494 33.683 1.00 89.38 203 ALA A O 1
ATOM 1595 N N . ASP A 1 204 ? -55.586 -15.754 34.811 1.00 90.38 204 ASP A N 1
ATOM 1596 C CA . ASP A 1 204 ? -56.072 -16.148 36.137 1.00 90.38 204 ASP A CA 1
ATOM 1597 C C . ASP A 1 204 ? -57.342 -15.376 36.531 1.00 90.38 204 ASP A C 1
ATOM 1599 O O . ASP A 1 204 ? -58.302 -15.968 37.030 1.00 90.38 204 ASP A O 1
ATOM 1603 N N . ALA A 1 205 ? -57.397 -14.069 36.252 1.00 91.62 205 ALA A N 1
ATOM 1604 C CA . ALA A 1 205 ? -58.578 -13.247 36.513 1.00 91.62 205 ALA A CA 1
ATOM 1605 C C . ALA A 1 205 ? -59.802 -13.711 35.703 1.00 91.62 205 ALA A C 1
ATOM 1607 O O . ALA A 1 205 ? -60.907 -13.798 36.245 1.00 91.62 205 ALA A O 1
ATOM 1608 N N . MET A 1 206 ? -59.614 -14.068 34.426 1.00 90.81 206 MET A N 1
ATOM 1609 C CA . MET A 1 206 ? -60.682 -14.645 33.602 1.00 90.81 206 MET A CA 1
ATOM 1610 C C . MET A 1 206 ? -61.206 -15.966 34.180 1.00 90.81 206 MET A C 1
ATOM 1612 O O . MET A 1 206 ? -62.419 -16.175 34.218 1.00 90.81 206 MET A O 1
ATOM 1616 N N . LEU A 1 207 ? -60.313 -16.845 34.653 1.00 91.50 207 LEU A N 1
ATOM 1617 C CA . LEU A 1 207 ? -60.694 -18.116 35.277 1.00 91.50 207 LEU A CA 1
ATOM 1618 C C . LEU A 1 207 ? -61.494 -17.908 36.568 1.00 91.50 207 LEU A C 1
ATOM 1620 O O . LEU A 1 207 ? -62.499 -18.587 36.774 1.00 91.50 207 LEU A O 1
ATOM 1624 N N . GLN A 1 208 ? -61.089 -16.960 37.418 1.00 91.38 208 GLN A N 1
ATOM 1625 C CA . GLN A 1 208 ? -61.824 -16.641 38.646 1.00 91.38 208 GLN A CA 1
ATOM 1626 C C . GLN A 1 208 ? -63.225 -16.100 38.357 1.00 91.38 208 GLN A C 1
ATOM 1628 O O . GLN A 1 208 ? -64.185 -16.534 38.991 1.00 91.38 208 GLN A O 1
ATOM 1633 N N . LEU A 1 209 ? -63.356 -15.194 37.382 1.00 91.06 209 LEU A N 1
ATOM 1634 C CA . LEU A 1 209 ? -64.647 -14.623 36.998 1.00 91.06 209 LEU A CA 1
ATOM 1635 C C . LEU A 1 209 ? -65.605 -15.702 36.469 1.00 91.06 209 LEU A C 1
ATOM 1637 O O . LEU A 1 209 ? -66.779 -15.714 36.823 1.00 91.06 209 LEU A O 1
ATOM 1641 N N . ALA A 1 210 ? -65.095 -16.636 35.659 1.00 89.62 210 ALA A N 1
ATOM 1642 C CA . ALA A 1 210 ? -65.874 -17.754 35.128 1.00 89.62 210 ALA A CA 1
ATOM 1643 C C . ALA A 1 210 ? -66.333 -18.749 36.212 1.00 89.62 210 ALA A C 1
ATOM 1645 O O . ALA A 1 210 ? -67.336 -19.434 36.026 1.00 89.62 210 ALA A O 1
ATOM 1646 N N . ALA A 1 211 ? -65.606 -18.840 37.329 1.00 91.38 211 ALA A N 1
ATOM 1647 C CA . ALA A 1 211 ? -65.907 -19.738 38.442 1.00 91.38 211 ALA A CA 1
ATOM 1648 C C . ALA A 1 211 ? -66.805 -19.111 39.530 1.00 91.38 211 ALA A C 1
ATOM 1650 O O . ALA A 1 211 ? -67.136 -19.789 40.506 1.00 91.38 211 ALA A O 1
ATOM 1651 N N . ALA A 1 212 ? -67.184 -17.835 39.402 1.00 88.44 212 ALA A N 1
ATOM 1652 C CA . ALA A 1 212 ? -67.996 -17.143 40.399 1.00 88.44 212 ALA A CA 1
ATOM 1653 C C . ALA A 1 212 ? -69.473 -17.618 40.389 1.00 88.44 212 ALA A C 1
ATOM 1655 O O . ALA A 1 212 ? -70.001 -17.951 39.326 1.00 88.44 212 ALA A O 1
ATOM 1656 N N . PRO A 1 213 ? -70.166 -17.655 41.549 1.00 78.44 213 PRO A N 1
ATOM 1657 C CA . PRO A 1 213 ? -71.595 -17.967 41.606 1.00 78.44 213 PRO A CA 1
ATOM 1658 C C . PRO A 1 213 ? -72.448 -16.860 40.962 1.00 78.44 213 PRO A C 1
ATOM 1660 O O . PRO A 1 213 ? -72.062 -15.693 40.998 1.00 78.44 213 PRO A O 1
ATOM 1663 N N . TRP A 1 214 ? -73.600 -17.250 40.402 1.00 74.25 214 TRP A N 1
ATOM 1664 C CA . TRP A 1 214 ? -74.555 -16.367 39.712 1.00 74.25 214 TRP A CA 1
ATOM 1665 C C . TRP A 1 214 ? -75.211 -15.323 40.618 1.00 74.25 214 TRP A C 1
ATOM 1667 O O . TRP A 1 214 ? -75.612 -15.693 41.747 1.00 74.25 214 TRP A O 1
#

pLDDT: mean 81.07, std 18.85, range [30.97, 98.38]

Sequence (214 aa):
ASDNDSNDLFSEEAVNGGIRSAADPDPDFDAVKTFRAFKTVVDSSVIDRKLVPDHQLWRYYKLCGARKAFLHRRLPKHINPTLATGVIAETASIAKGIRSYPTTSSSSFEDLAAWKKTLESFELLGMDVSFMRKRVDELLFLLDASPSDDHPSEGYEEAMKLERARATEKVRALESKMASLKDALKEMDMEMEEIAGEKRGHADAMLQLAAAPW

Radius of gyration: 35.61 Å; chains: 1; bounding box: 101×34×112 Å